Protein AF-A0AAW6DXK9-F1 (afdb_monomer)

Solvent-accessible surface area (backbone atoms only — not comparable to full-atom values): 14093 Å² total; per-residue (Å²): 134,87,79,82,77,82,61,77,60,63,60,39,53,50,32,26,60,53,39,72,76,53,81,60,62,65,60,53,49,49,35,43,41,37,53,51,43,58,60,55,45,78,71,38,90,38,50,67,52,38,51,52,49,63,55,44,41,58,52,50,37,29,52,52,43,51,50,49,40,53,50,39,44,76,65,79,35,94,36,77,82,47,65,86,28,25,90,44,47,40,60,27,44,36,54,51,26,57,57,33,65,46,78,56,64,60,20,54,50,23,43,50,33,45,53,48,36,62,61,67,32,48,57,52,47,36,75,71,61,49,50,68,54,49,39,55,49,52,34,70,29,45,45,53,64,25,78,79,50,93,58,89,38,86,49,38,39,38,59,31,47,30,76,53,29,36,86,83,44,48,75,47,52,48,76,56,95,46,38,34,42,34,33,39,37,33,43,48,90,94,42,43,39,37,42,31,32,38,36,32,39,73,58,44,48,83,76,44,36,29,80,71,47,42,27,50,73,88,40,74,50,54,73,69,60,37,52,49,53,53,40,55,45,64,63,56,76,85,70,85,74,79,81,75,85,76,85,78,82,79,82,84,79,133

Mean predicted aligned error: 10.88 Å

Secondary structure (DSSP, 8-state):
-------THHHHHHHHHHHHTS--HHHHHHHHHHHHHHHHHTT--SHHHHHHHHHHHHHHHHHHHHHHHHHHHHTT---GGGGGGTTSHHHHHHHHHHHTT--THHHHHHHHHHHHHHHHSHHHHHHT--HHHHHHHHHHSBGGG-TT--S----BHHHHHHHHH-TTPEEEEEEETTEEEEEEEEEETTEEEEEEEEEEE-SSSEEEEEEEEEEETTEE--HHHHHHHHHHHHT-------------------

Nearest PDB structures (foldseek):
  9bk6-assembly1_A  TM=6.349E-01  e=3.688E-01  synthetic construct
  4r80-assembly2_B  TM=5.365E-01  e=2.293E-01  synthetic construct
  1y8c-assembly1_A  TM=4.211E-01  e=7.329E-01  Clostridium acetobutylicum ATCC 824
  3en8-assembly1_A-2  TM=5.193E-01  e=4.189E+00  Paraburkholderia xenovorans LB400

Foldseek 3Di:
DDDPPPDCVVQLVVLLVLCVPDDCVLLVVLLCLLVVLVVCLVVQLAPVSNVVSVVVSLVSSLVSLVVVLVVCVVSVQPSPVLNVCSSVNLVSLQVVCVSNVHDSVSSVSSVVSVVCSVCPAQLNVLVVDDFVNVLVCQQQDAPVQAPPDDDDFRDGLVVLCCVAFNPPWDWGWDDDQQWIWIWTWGDGPPKIKIWIWIWGHNSGDTDHTHGDWIAINNRTDDDPRVVVVCCNSGPDDPPPPPDPDDPDDDDDDD

pLDDT: mean 84.48, std 16.91, range [32.31, 97.56]

Organism: NCBI:txid1160721

Structure (mmCIF, N/CA/C/O backbone):
data_AF-A0AAW6DXK9-F1
#
_entry.id   AF-A0AAW6DXK9-F1
#
loop_
_atom_site.group_PDB
_atom_site.id
_atom_site.type_symbol
_atom_site.label_atom_id
_atom_site.label_alt_id
_atom_site.label_comp_id
_atom_site.label_asym_id
_atom_site.label_entity_id
_atom_site.label_seq_id
_atom_site.pdbx_PDB_ins_code
_atom_site.Cartn_x
_atom_site.Cartn_y
_atom_site.Cartn_z
_atom_site.occupancy
_atom_site.B_iso_or_equiv
_atom_site.auth_seq_id
_atom_site.auth_comp_id
_atom_site.auth_asym_id
_atom_site.auth_atom_id
_atom_site.pdbx_PDB_model_num
ATOM 1 N N . MET A 1 1 ? 53.203 1.721 -40.809 1.00 38.75 1 MET A N 1
ATOM 2 C CA . MET A 1 1 ? 51.880 1.071 -40.887 1.00 38.75 1 MET A CA 1
ATOM 3 C C . MET A 1 1 ? 51.073 1.685 -39.760 1.00 38.75 1 MET A C 1
ATOM 5 O O . MET A 1 1 ? 51.209 1.253 -38.625 1.00 38.75 1 MET A O 1
ATOM 9 N N . ASP A 1 2 ? 50.393 2.796 -40.046 1.00 35.75 2 ASP A N 1
ATOM 10 C CA . ASP A 1 2 ? 49.619 3.526 -39.041 1.00 35.75 2 ASP A CA 1
ATOM 11 C C . ASP A 1 2 ? 48.341 2.753 -38.739 1.00 35.75 2 ASP A C 1
ATOM 13 O O . ASP A 1 2 ? 47.490 2.559 -39.606 1.00 35.75 2 ASP A O 1
ATOM 17 N N . ILE A 1 3 ? 48.236 2.268 -37.505 1.00 44.56 3 ILE A N 1
ATOM 18 C CA . ILE A 1 3 ? 47.016 1.663 -36.987 1.00 44.56 3 ILE A CA 1
ATOM 19 C C . ILE A 1 3 ? 46.147 2.821 -36.503 1.00 44.56 3 ILE A C 1
ATOM 21 O O . ILE A 1 3 ? 46.295 3.306 -35.382 1.00 44.56 3 ILE A O 1
ATOM 25 N N . THR A 1 4 ? 45.245 3.291 -37.360 1.00 44.56 4 THR A N 1
ATOM 26 C CA . THR A 1 4 ? 44.161 4.187 -36.957 1.00 44.56 4 THR A CA 1
ATOM 27 C C . THR A 1 4 ? 43.209 3.412 -36.050 1.00 44.56 4 THR A C 1
ATOM 29 O O . THR A 1 4 ? 42.357 2.648 -36.502 1.00 44.56 4 THR A O 1
ATOM 32 N N . ILE A 1 5 ? 43.361 3.593 -34.739 1.00 49.03 5 ILE A N 1
ATOM 33 C CA . ILE A 1 5 ? 42.374 3.152 -33.755 1.00 49.03 5 ILE A CA 1
ATOM 34 C C . ILE A 1 5 ? 41.162 4.076 -33.908 1.00 49.03 5 ILE A C 1
ATOM 36 O O . ILE A 1 5 ? 41.149 5.190 -33.386 1.00 49.03 5 ILE A O 1
ATOM 40 N N . ASN A 1 6 ? 40.145 3.632 -34.650 1.00 48.97 6 ASN A N 1
ATOM 41 C CA . ASN A 1 6 ? 38.847 4.302 -34.675 1.00 48.97 6 ASN A CA 1
ATOM 42 C C . ASN A 1 6 ? 38.235 4.186 -33.271 1.00 48.97 6 ASN A C 1
ATOM 44 O O . ASN A 1 6 ? 37.726 3.138 -32.875 1.00 48.97 6 ASN A O 1
ATOM 48 N N . MET A 1 7 ? 38.354 5.250 -32.479 1.00 44.62 7 MET A N 1
ATOM 49 C CA . MET A 1 7 ? 37.737 5.336 -31.159 1.00 44.62 7 MET A CA 1
ATOM 50 C C . MET A 1 7 ? 36.201 5.247 -31.272 1.00 44.62 7 MET A C 1
ATOM 52 O O . MET A 1 7 ? 35.628 5.824 -32.195 1.00 44.62 7 MET A O 1
ATOM 56 N N . PRO A 1 8 ? 35.502 4.661 -30.280 1.00 55.09 8 PRO A N 1
ATOM 57 C CA . PRO A 1 8 ? 34.031 4.564 -30.218 1.00 55.09 8 PRO A CA 1
ATOM 58 C C . PRO A 1 8 ? 33.293 5.920 -30.119 1.00 55.09 8 PRO A C 1
ATOM 60 O O . PRO A 1 8 ? 32.078 5.974 -29.934 1.00 55.09 8 PRO A O 1
ATOM 63 N N . GLN A 1 9 ? 34.013 7.038 -30.219 1.00 53.31 9 GLN A N 1
ATOM 64 C CA . GLN A 1 9 ? 33.470 8.391 -30.138 1.00 53.31 9 GLN A CA 1
ATOM 65 C C . GLN A 1 9 ? 32.606 8.741 -31.359 1.00 53.31 9 GLN A C 1
ATOM 67 O O . GLN A 1 9 ? 31.579 9.393 -31.207 1.00 53.31 9 GLN A O 1
ATOM 72 N N . THR A 1 10 ? 32.954 8.271 -32.559 1.00 57.56 10 THR A N 1
ATOM 73 C CA . THR A 1 10 ? 32.232 8.599 -33.803 1.00 57.56 10 THR A CA 1
ATOM 74 C C . THR A 1 10 ? 30.823 8.001 -33.851 1.00 57.56 10 THR A C 1
ATOM 76 O O . THR A 1 10 ? 29.881 8.692 -34.241 1.00 57.56 10 THR A O 1
ATOM 79 N N . GLU A 1 11 ? 30.641 6.757 -33.395 1.00 58.75 11 GLU A N 1
ATOM 80 C CA . GLU A 1 11 ? 29.314 6.124 -33.311 1.00 58.75 11 GLU A CA 1
ATOM 81 C C . GLU A 1 11 ? 28.440 6.748 -32.219 1.00 58.75 11 GLU A C 1
ATOM 83 O O . GLU A 1 11 ? 27.261 7.011 -32.454 1.00 58.75 11 GLU A O 1
ATOM 88 N N . ASN A 1 12 ? 29.008 7.055 -31.048 1.00 59.38 12 ASN A N 1
ATOM 89 C CA . ASN A 1 12 ? 28.267 7.730 -29.979 1.00 59.38 12 ASN A CA 1
ATOM 90 C C . ASN A 1 12 ? 27.838 9.147 -30.383 1.00 59.38 12 ASN A C 1
ATOM 92 O O . ASN A 1 12 ? 26.714 9.551 -30.089 1.00 59.38 12 ASN A O 1
ATOM 96 N N . ASN A 1 13 ? 28.685 9.877 -31.112 1.00 62.34 13 ASN A N 1
ATOM 97 C CA . ASN A 1 13 ? 28.348 11.203 -31.629 1.00 62.34 13 ASN A CA 1
ATOM 98 C C . ASN A 1 13 ? 27.227 11.130 -32.683 1.00 62.34 13 ASN A C 1
ATOM 100 O O . ASN A 1 13 ? 26.324 11.967 -32.681 1.00 62.34 13 ASN A O 1
ATOM 104 N N . SER A 1 14 ? 27.222 10.093 -33.530 1.00 73.69 14 SER A N 1
ATOM 105 C CA . SER A 1 14 ? 26.143 9.845 -34.498 1.00 73.69 14 SER A CA 1
ATOM 106 C C . SER A 1 14 ? 24.824 9.460 -33.818 1.00 73.69 14 SER A C 1
ATOM 108 O O . SER A 1 14 ? 23.772 10.020 -34.134 1.00 73.69 14 SER A O 1
ATOM 110 N N . ASN A 1 15 ? 24.868 8.552 -32.839 1.00 79.69 15 ASN A N 1
ATOM 111 C CA . ASN A 1 15 ? 23.687 8.131 -32.086 1.00 79.69 15 ASN A CA 1
ATOM 112 C C . ASN A 1 15 ? 23.107 9.269 -31.243 1.00 79.69 15 ASN A C 1
ATOM 114 O O . ASN A 1 15 ? 21.889 9.383 -31.158 1.00 79.69 15 ASN A O 1
ATOM 118 N N . SER A 1 16 ? 23.950 10.130 -30.668 1.00 76.06 16 SER A N 1
ATOM 119 C CA . SER A 1 16 ? 23.516 11.321 -29.928 1.00 76.06 16 SER A CA 1
ATOM 120 C C . SER A 1 16 ? 22.769 12.312 -30.830 1.00 76.06 16 SER A C 1
ATOM 122 O O . SER A 1 16 ? 21.665 12.749 -30.498 1.00 76.06 16 SER A O 1
ATOM 124 N N . ALA A 1 17 ? 23.293 12.576 -32.033 1.00 76.25 17 ALA A N 1
ATOM 125 C CA . ALA A 1 17 ? 22.630 13.429 -33.019 1.00 76.25 17 ALA A CA 1
ATOM 126 C C . ALA A 1 17 ? 21.276 12.856 -33.476 1.00 76.25 17 ALA A C 1
ATOM 128 O O . ALA A 1 17 ? 20.274 13.573 -33.495 1.00 76.25 17 ALA A O 1
ATOM 129 N N . LYS A 1 18 ? 21.209 11.550 -33.773 1.00 80.50 18 LYS A N 1
ATOM 130 C CA . LYS A 1 18 ? 19.942 10.868 -34.100 1.00 80.50 18 LYS A CA 1
ATOM 131 C C . LYS A 1 18 ? 18.968 10.907 -32.924 1.00 80.50 18 LYS A C 1
ATOM 133 O O . LYS A 1 18 ? 17.783 11.194 -33.105 1.00 80.50 18 LYS A O 1
ATOM 138 N N . ALA A 1 19 ? 19.470 10.676 -31.711 1.00 77.06 19 ALA A N 1
ATOM 139 C CA . ALA A 1 19 ? 18.679 10.678 -30.493 1.00 77.06 19 ALA A CA 1
ATOM 140 C C . ALA A 1 19 ? 18.079 12.051 -30.197 1.00 77.06 19 ALA A C 1
ATOM 142 O O . ALA A 1 19 ? 16.983 12.102 -29.659 1.00 77.06 19 ALA A O 1
ATOM 143 N N . LEU A 1 20 ? 18.714 13.165 -30.561 1.00 75.12 20 LEU A N 1
ATOM 144 C CA . LEU A 1 20 ? 18.147 14.502 -30.340 1.00 75.12 20 LEU A CA 1
ATOM 145 C C . LEU A 1 20 ? 16.762 14.682 -30.992 1.00 75.12 20 LEU A C 1
ATOM 147 O O . LEU A 1 20 ? 15.918 15.386 -30.446 1.00 75.12 20 LEU A O 1
ATOM 151 N N . SER A 1 21 ? 16.505 13.985 -32.105 1.00 74.06 21 SER A N 1
ATOM 152 C CA . SER A 1 21 ? 15.208 13.988 -32.799 1.00 74.06 21 SER A CA 1
ATOM 153 C C . SER A 1 21 ? 14.146 13.066 -32.172 1.00 74.06 21 SER A C 1
ATOM 155 O O . SER A 1 21 ? 12.963 13.175 -32.492 1.00 74.06 21 SER A O 1
ATOM 157 N N . LEU A 1 22 ? 14.540 12.164 -31.264 1.00 80.94 22 LEU A N 1
ATOM 158 C CA . LEU A 1 22 ? 13.642 11.209 -30.611 1.00 80.94 22 LEU A CA 1
ATOM 159 C C . LEU A 1 22 ? 12.948 11.826 -29.393 1.00 80.94 22 LEU A C 1
ATOM 161 O O . LEU A 1 22 ? 13.597 12.196 -28.405 1.00 80.94 22 LEU A O 1
ATOM 165 N N . ASN A 1 23 ? 11.611 11.827 -29.431 1.00 78.75 23 ASN A N 1
ATOM 166 C CA . ASN A 1 23 ? 10.762 12.183 -28.297 1.00 78.75 23 ASN A CA 1
ATOM 167 C C . ASN A 1 23 ? 11.065 11.270 -27.096 1.00 78.75 23 ASN A C 1
ATOM 169 O O . ASN A 1 23 ? 10.935 10.052 -27.182 1.00 78.75 23 ASN A O 1
ATOM 173 N N . ASN A 1 24 ? 11.455 11.867 -25.965 1.00 84.81 24 ASN A N 1
ATOM 174 C CA . ASN A 1 24 ? 11.806 11.130 -24.750 1.00 84.81 24 ASN A CA 1
ATOM 175 C C . ASN A 1 24 ? 10.632 10.942 -23.771 1.00 84.81 24 ASN A C 1
ATOM 177 O O . ASN A 1 24 ? 10.833 10.469 -22.653 1.00 84.81 24 ASN A O 1
ATOM 181 N N . GLY A 1 25 ? 9.414 11.313 -24.175 1.00 89.25 25 GLY A N 1
ATOM 182 C CA . GLY A 1 25 ? 8.208 11.209 -23.354 1.00 89.25 25 GLY A CA 1
ATOM 183 C C . GLY A 1 25 ? 7.903 9.779 -22.910 1.00 89.25 25 GLY A C 1
ATOM 184 O O . GLY A 1 25 ? 7.484 9.579 -21.776 1.00 89.25 25 GLY A O 1
ATOM 185 N N . LEU A 1 26 ? 8.192 8.776 -23.748 1.00 91.88 26 LEU A N 1
ATOM 186 C CA . LEU A 1 26 ? 7.976 7.370 -23.395 1.00 91.88 26 LEU A CA 1
ATOM 187 C C . LEU A 1 26 ? 8.895 6.906 -22.254 1.00 91.88 26 LEU A C 1
ATOM 189 O O . LEU A 1 26 ? 8.438 6.202 -21.361 1.00 91.88 26 LEU A O 1
ATOM 193 N N . ILE A 1 27 ? 10.160 7.343 -22.230 1.00 94.31 27 ILE A N 1
ATOM 194 C CA . ILE A 1 27 ? 11.082 7.036 -21.124 1.00 94.31 27 ILE A CA 1
ATOM 195 C C . ILE A 1 27 ? 10.612 7.694 -19.831 1.00 94.31 27 ILE A C 1
ATOM 197 O O . ILE A 1 27 ? 10.612 7.052 -18.785 1.00 94.31 27 ILE A O 1
ATOM 201 N N . TRP A 1 28 ? 10.169 8.950 -19.897 1.00 94.56 28 TRP A N 1
ATOM 202 C CA . TRP A 1 28 ? 9.587 9.612 -18.733 1.00 94.56 28 TRP A CA 1
ATOM 203 C C . TRP A 1 28 ? 8.352 8.880 -18.224 1.00 94.56 28 TRP A C 1
ATOM 205 O O . TRP A 1 28 ? 8.268 8.601 -17.031 1.00 94.56 28 TRP A O 1
ATOM 215 N N . PHE A 1 29 ? 7.442 8.502 -19.122 1.00 95.06 29 PHE A N 1
ATOM 216 C CA . PHE A 1 29 ? 6.272 7.712 -18.768 1.00 95.06 29 PHE A CA 1
ATOM 217 C C . PHE A 1 29 ? 6.674 6.418 -18.052 1.00 95.06 29 PHE A C 1
ATOM 219 O O . PHE A 1 29 ? 6.214 6.193 -16.938 1.00 95.06 29 PHE A O 1
ATOM 226 N N . ILE A 1 30 ? 7.605 5.637 -18.620 1.00 95.50 30 ILE A N 1
ATOM 227 C CA . ILE A 1 30 ? 8.148 4.417 -17.996 1.00 95.50 30 ILE A CA 1
ATOM 228 C C . ILE A 1 30 ? 8.638 4.689 -16.571 1.00 95.50 30 ILE A C 1
ATOM 230 O O . ILE A 1 30 ? 8.309 3.927 -15.665 1.00 95.50 30 ILE A O 1
ATOM 234 N N . CYS A 1 31 ? 9.400 5.766 -16.357 1.00 96.12 31 CYS A N 1
ATOM 235 C CA . CYS A 1 31 ? 9.895 6.113 -15.027 1.00 96.12 31 CYS A CA 1
ATOM 236 C C . CYS A 1 31 ? 8.754 6.356 -14.033 1.00 96.12 31 CYS A C 1
ATOM 238 O O . CYS A 1 31 ? 8.873 5.929 -12.892 1.00 96.12 31 CYS A O 1
ATOM 240 N N . PHE A 1 32 ? 7.665 7.009 -14.448 1.00 96.62 32 PHE A N 1
ATOM 241 C CA . PHE A 1 32 ? 6.546 7.376 -13.573 1.00 96.62 32 PHE A CA 1
ATOM 242 C C . PHE A 1 32 ? 5.501 6.269 -13.365 1.00 96.62 32 PHE A C 1
ATOM 244 O O . PHE A 1 32 ? 4.716 6.374 -12.425 1.00 96.62 32 PHE A O 1
ATOM 251 N N . VAL A 1 33 ? 5.496 5.197 -14.166 1.00 97.38 33 VAL A N 1
ATOM 252 C CA . VAL A 1 33 ? 4.546 4.073 -14.021 1.00 97.38 33 VAL A CA 1
ATOM 253 C C . VAL A 1 33 ? 4.451 3.515 -12.583 1.00 97.38 33 VAL A C 1
ATOM 255 O O . VAL A 1 33 ? 3.327 3.325 -12.126 1.00 97.38 33 VAL A O 1
ATOM 258 N N . PRO A 1 34 ? 5.544 3.313 -11.815 1.00 97.50 34 PRO A N 1
ATOM 259 C CA . PRO A 1 34 ? 5.455 2.889 -10.413 1.00 97.50 34 PRO A CA 1
ATOM 260 C C . PRO A 1 34 ? 4.688 3.870 -9.514 1.00 97.50 34 PRO A C 1
ATOM 262 O O . PRO A 1 34 ? 3.906 3.445 -8.668 1.00 97.50 34 PRO A O 1
ATOM 265 N N . LEU A 1 35 ? 4.873 5.181 -9.714 1.00 96.81 35 LEU A N 1
ATOM 266 C CA . LEU A 1 35 ? 4.156 6.212 -8.956 1.00 96.81 35 LEU A CA 1
ATOM 267 C C . LEU A 1 35 ? 2.684 6.296 -9.366 1.00 96.81 35 LEU A C 1
ATOM 269 O O . LEU A 1 35 ? 1.821 6.494 -8.518 1.00 96.81 35 LEU A O 1
ATOM 273 N N . ILE A 1 36 ? 2.391 6.103 -10.655 1.00 96.69 36 ILE A N 1
ATOM 274 C CA . ILE A 1 36 ? 1.015 5.964 -11.145 1.00 96.69 36 ILE A CA 1
ATOM 275 C C . ILE A 1 36 ? 0.362 4.730 -10.506 1.00 96.69 36 ILE A C 1
ATOM 277 O O . ILE A 1 36 ? -0.789 4.807 -10.096 1.00 96.69 36 ILE A O 1
ATOM 281 N N . GLY A 1 37 ? 1.103 3.627 -10.361 1.00 96.56 37 GLY A N 1
ATOM 282 C CA . GLY A 1 37 ? 0.674 2.440 -9.620 1.00 96.56 37 GLY A CA 1
ATOM 283 C C . GLY A 1 37 ? 0.278 2.770 -8.182 1.00 96.56 37 GLY A C 1
ATOM 284 O O . GLY A 1 37 ? -0.859 2.514 -7.807 1.00 96.56 37 GLY A O 1
ATOM 285 N N . LEU A 1 38 ? 1.161 3.428 -7.420 1.00 95.12 38 LEU A N 1
ATOM 286 C CA . LEU A 1 38 ? 0.856 3.890 -6.055 1.00 95.12 38 LEU A CA 1
ATOM 287 C C . LEU A 1 38 ? -0.383 4.796 -6.004 1.00 95.12 38 LEU A C 1
ATOM 289 O O . LEU A 1 38 ? -1.207 4.685 -5.104 1.00 95.12 38 LEU A O 1
ATOM 293 N N . PHE A 1 39 ? -0.536 5.702 -6.970 1.00 94.75 39 PHE A N 1
ATOM 294 C CA . PHE A 1 39 ? -1.700 6.581 -7.020 1.00 94.75 39 PHE A CA 1
ATOM 295 C C . PHE A 1 39 ? -2.999 5.805 -7.284 1.00 94.75 39 PHE A C 1
ATOM 297 O O . PHE A 1 39 ? -3.993 6.021 -6.590 1.00 94.75 39 PHE A O 1
ATOM 304 N N . LEU A 1 40 ? -2.991 4.899 -8.266 1.00 95.12 40 LEU A N 1
ATOM 305 C CA . LEU A 1 40 ? -4.149 4.081 -8.633 1.00 95.12 40 LEU A CA 1
ATOM 306 C C . LEU A 1 40 ? -4.522 3.070 -7.544 1.00 95.12 40 LEU A C 1
ATOM 308 O O . LEU A 1 40 ? -5.688 2.697 -7.432 1.00 95.12 40 LEU A O 1
ATOM 312 N N . GLU A 1 41 ? -3.556 2.660 -6.725 1.00 92.31 41 GLU A N 1
ATOM 313 C CA . GLU A 1 41 ? -3.761 1.756 -5.598 1.00 92.31 41 GLU A CA 1
ATOM 314 C C . GLU A 1 41 ? -4.785 2.298 -4.593 1.00 92.31 41 GLU A C 1
ATOM 316 O O . GLU A 1 41 ? -5.568 1.524 -4.052 1.00 92.31 41 GLU A O 1
ATOM 321 N N . ASN A 1 42 ? -4.877 3.624 -4.431 1.00 88.69 42 ASN A N 1
ATOM 322 C CA . ASN A 1 42 ? -5.869 4.263 -3.554 1.00 88.69 42 ASN A CA 1
ATOM 323 C C . ASN A 1 42 ? -7.324 3.962 -3.951 1.00 88.69 42 ASN A C 1
ATOM 325 O O . ASN A 1 42 ? -8.236 4.140 -3.148 1.00 88.69 42 ASN A O 1
ATOM 329 N N . TYR A 1 43 ? -7.553 3.515 -5.188 1.00 89.44 43 TYR A N 1
ATOM 330 C CA . TYR A 1 43 ? -8.872 3.147 -5.699 1.00 89.44 43 TYR A CA 1
ATOM 331 C C . TYR A 1 43 ? -9.104 1.628 -5.700 1.00 89.44 43 TYR A C 1
ATOM 333 O O . TYR A 1 43 ? -10.191 1.167 -6.058 1.00 89.44 43 TYR A O 1
ATOM 341 N N . ALA A 1 44 ? -8.107 0.829 -5.309 1.00 89.69 44 ALA A N 1
ATOM 342 C CA . ALA A 1 44 ? -8.252 -0.611 -5.184 1.00 89.69 44 ALA A CA 1
ATOM 343 C C . ALA A 1 44 ? -9.037 -0.941 -3.908 1.00 89.69 44 ALA A C 1
ATOM 345 O O . ALA A 1 44 ? -8.553 -0.821 -2.787 1.00 89.69 44 ALA A O 1
ATOM 346 N N . ASN A 1 45 ? -10.274 -1.397 -4.082 1.00 85.88 45 ASN A N 1
ATOM 347 C CA . ASN A 1 45 ? -11.163 -1.702 -2.963 1.00 85.88 45 ASN A CA 1
ATOM 348 C C . ASN A 1 45 ? -10.921 -3.083 -2.332 1.00 85.88 45 ASN A C 1
ATOM 350 O O . ASN A 1 45 ? -11.623 -3.442 -1.394 1.00 85.88 45 ASN A O 1
ATOM 354 N N . SER A 1 46 ? -9.999 -3.891 -2.852 1.00 87.81 46 SER A N 1
ATOM 355 C CA . SER A 1 46 ? -9.737 -5.252 -2.372 1.00 87.81 46 SER A CA 1
ATOM 356 C C . SER A 1 46 ? -8.307 -5.679 -2.666 1.00 87.81 46 SER A C 1
ATOM 358 O O . SER A 1 46 ? -7.71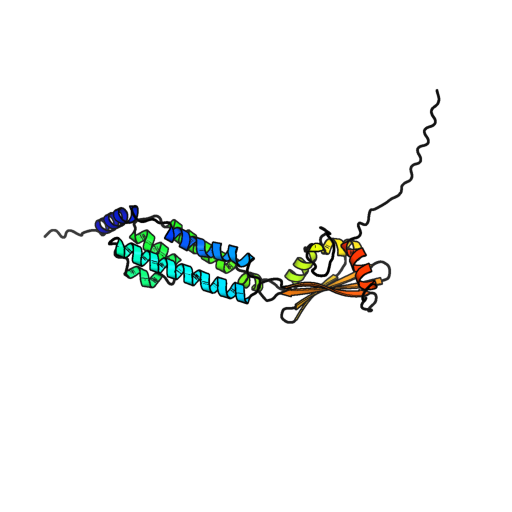5 -5.228 -3.652 1.00 87.81 46 SER A O 1
ATOM 360 N N . ALA A 1 47 ? -7.801 -6.637 -1.887 1.00 89.38 47 ALA A N 1
ATOM 361 C CA . ALA A 1 47 ? -6.520 -7.286 -2.154 1.00 89.38 47 ALA A CA 1
ATOM 362 C C . ALA A 1 47 ? -6.417 -7.842 -3.589 1.00 89.38 47 ALA A C 1
ATOM 364 O O . ALA A 1 47 ? -5.372 -7.750 -4.225 1.00 89.38 47 ALA A O 1
ATOM 365 N N . THR A 1 48 ? -7.504 -8.369 -4.166 1.00 91.81 48 THR A N 1
ATOM 366 C CA . THR A 1 48 ? -7.470 -8.881 -5.550 1.00 91.81 48 THR A CA 1
ATOM 367 C C . THR A 1 48 ? -7.247 -7.760 -6.568 1.00 91.81 48 THR A C 1
ATOM 369 O O . THR A 1 48 ? -6.408 -7.899 -7.458 1.00 91.81 48 THR A O 1
ATOM 372 N N . ALA A 1 49 ? -7.954 -6.633 -6.430 1.00 92.56 49 ALA A N 1
ATOM 373 C CA . ALA A 1 49 ? -7.771 -5.479 -7.310 1.00 92.56 49 ALA A CA 1
ATOM 374 C C . ALA A 1 49 ? -6.353 -4.895 -7.189 1.00 92.56 49 ALA A C 1
ATOM 376 O O . ALA A 1 49 ? -5.717 -4.613 -8.207 1.00 92.56 49 ALA A O 1
ATOM 377 N N . GLY A 1 50 ? -5.835 -4.792 -5.959 1.00 93.44 50 GLY A N 1
ATOM 378 C CA . GLY A 1 50 ? -4.459 -4.371 -5.696 1.00 93.44 50 GLY A CA 1
ATOM 379 C C . GLY A 1 50 ? -3.431 -5.296 -6.351 1.00 93.44 50 GLY A C 1
ATOM 380 O O . GLY A 1 50 ? -2.507 -4.830 -7.016 1.00 93.44 50 GLY A O 1
ATOM 381 N N . ALA A 1 51 ? -3.614 -6.615 -6.245 1.00 94.44 51 ALA A N 1
ATOM 382 C CA . ALA A 1 51 ? -2.707 -7.592 -6.846 1.00 94.44 51 ALA A CA 1
ATOM 383 C C . ALA A 1 51 ? -2.683 -7.485 -8.377 1.00 94.44 51 ALA A C 1
ATOM 385 O O . ALA A 1 51 ? -1.611 -7.471 -8.983 1.00 94.44 51 ALA A O 1
ATOM 386 N N . VAL A 1 52 ? -3.854 -7.354 -9.011 1.00 95.81 52 VAL A N 1
ATOM 387 C CA . VAL A 1 52 ? -3.954 -7.159 -10.466 1.00 95.81 52 VAL A CA 1
ATOM 388 C C . VAL A 1 52 ? -3.226 -5.885 -10.895 1.00 95.81 52 VAL A C 1
ATOM 390 O O . VAL A 1 52 ? -2.444 -5.926 -11.846 1.00 95.81 52 VAL A O 1
ATOM 393 N N . LEU A 1 53 ? -3.425 -4.773 -10.181 1.00 96.12 53 LEU A N 1
ATOM 394 C CA . LEU A 1 53 ? -2.729 -3.515 -10.455 1.00 96.12 53 LEU A CA 1
ATOM 395 C C . LEU A 1 53 ? -1.205 -3.694 -10.405 1.00 96.12 53 LEU A C 1
ATOM 397 O O . LEU A 1 53 ? -0.512 -3.332 -11.357 1.00 96.12 53 LEU A O 1
ATOM 401 N N . TRP A 1 54 ? -0.682 -4.302 -9.340 1.00 95.69 54 TRP A N 1
ATOM 402 C CA . TRP A 1 54 ? 0.762 -4.480 -9.162 1.00 95.69 54 TRP A CA 1
ATOM 403 C C . TRP A 1 54 ? 1.394 -5.519 -10.087 1.00 95.69 54 TRP A C 1
ATOM 405 O O . TRP A 1 54 ? 2.599 -5.459 -10.315 1.00 95.69 54 TRP A O 1
ATOM 415 N N . ILE A 1 55 ? 0.606 -6.415 -10.686 1.00 95.88 55 ILE A N 1
ATOM 416 C CA . ILE A 1 55 ? 1.042 -7.251 -11.815 1.00 95.88 55 ILE A CA 1
ATOM 417 C C . ILE A 1 55 ? 1.092 -6.426 -13.108 1.00 95.88 55 ILE A C 1
ATOM 419 O O . ILE A 1 55 ? 2.021 -6.568 -13.905 1.00 95.88 55 ILE A O 1
ATOM 423 N N . LEU A 1 56 ? 0.116 -5.543 -13.331 1.00 96.50 56 LEU A N 1
ATOM 424 C CA . LEU A 1 56 ? 0.052 -4.718 -14.537 1.00 96.50 56 LEU A CA 1
ATOM 425 C C . 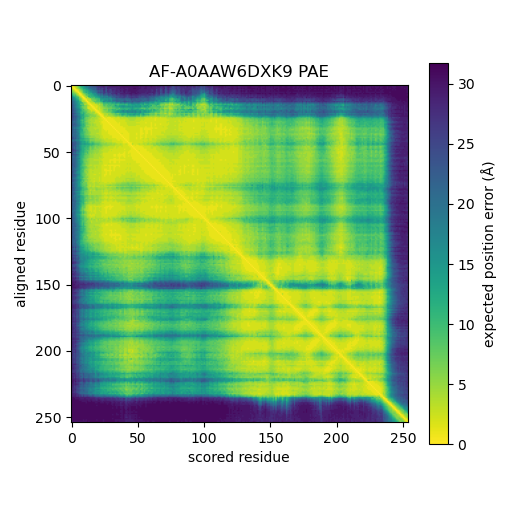LEU A 1 56 ? 1.170 -3.673 -14.596 1.00 96.50 56 LEU A C 1
ATOM 427 O O . LEU A 1 56 ? 1.734 -3.472 -15.668 1.00 96.50 56 LEU A O 1
ATOM 431 N N . VAL A 1 57 ? 1.535 -3.044 -13.476 1.00 97.06 57 VAL A N 1
ATOM 432 C CA . VAL A 1 57 ? 2.620 -2.043 -13.395 1.00 97.06 57 VAL A CA 1
ATOM 433 C C . VAL A 1 57 ? 3.920 -2.515 -14.084 1.00 97.06 57 VAL A C 1
ATOM 435 O O . VAL A 1 57 ? 4.341 -1.869 -15.049 1.00 97.06 57 VAL A O 1
ATOM 438 N N . PRO A 1 58 ? 4.556 -3.641 -13.696 1.00 95.94 58 PRO A N 1
ATOM 439 C CA . PRO A 1 58 ? 5.772 -4.118 -14.351 1.00 95.94 58 PRO A CA 1
ATOM 440 C C . PRO A 1 58 ? 5.526 -4.564 -15.798 1.00 95.94 58 PRO A C 1
ATOM 442 O O . PRO A 1 58 ? 6.384 -4.335 -16.651 1.00 95.94 58 PRO A O 1
ATOM 445 N N . LEU A 1 59 ? 4.359 -5.136 -16.121 1.00 96.44 59 LEU A N 1
ATOM 446 C CA . LEU A 1 59 ? 4.018 -5.498 -17.502 1.00 96.44 59 LEU A CA 1
ATOM 447 C C . LEU A 1 59 ? 3.950 -4.269 -18.418 1.00 96.44 59 LEU A C 1
ATOM 449 O O . LEU A 1 59 ? 4.478 -4.307 -19.531 1.00 96.44 59 LEU A O 1
ATOM 453 N N . PHE A 1 60 ? 3.370 -3.163 -17.945 1.00 96.12 60 PHE A N 1
ATOM 454 C CA . PHE A 1 60 ? 3.356 -1.887 -18.659 1.00 96.12 60 PHE A CA 1
ATOM 455 C C . PHE A 1 60 ? 4.769 -1.340 -18.849 1.00 96.12 60 PHE A C 1
ATOM 457 O O . PHE A 1 60 ? 5.127 -0.955 -19.962 1.00 96.12 60 PHE A O 1
ATOM 464 N N . MET A 1 61 ? 5.604 -1.363 -17.806 1.00 97.12 61 MET A N 1
ATOM 465 C CA . MET A 1 61 ? 7.000 -0.923 -17.910 1.00 97.12 61 MET A CA 1
ATOM 466 C C . MET A 1 61 ? 7.781 -1.738 -18.947 1.00 97.12 61 MET A C 1
ATOM 468 O O . MET A 1 61 ? 8.479 -1.163 -19.789 1.00 97.12 61 MET A O 1
ATOM 472 N N . ILE A 1 62 ? 7.626 -3.064 -18.944 1.00 96.44 62 ILE A N 1
ATOM 473 C CA . ILE A 1 62 ? 8.253 -3.961 -19.924 1.00 96.44 62 ILE A CA 1
ATOM 474 C C . ILE A 1 62 ? 7.729 -3.658 -21.333 1.00 96.44 62 ILE A C 1
ATOM 476 O O . ILE A 1 62 ? 8.524 -3.482 -22.258 1.00 96.44 62 ILE A O 1
ATOM 480 N N . GLY A 1 63 ? 6.410 -3.546 -21.502 1.00 96.31 63 GLY A N 1
ATOM 481 C CA . GLY A 1 63 ? 5.769 -3.263 -22.788 1.00 96.31 63 GLY A CA 1
ATOM 482 C C . GLY A 1 63 ? 6.220 -1.933 -23.396 1.00 96.31 63 GLY A C 1
ATOM 483 O O . GLY A 1 63 ? 6.603 -1.881 -24.567 1.00 96.31 63 GLY A O 1
ATOM 484 N N . CYS A 1 64 ? 6.269 -0.870 -22.593 1.00 96.25 64 CYS A N 1
ATOM 485 C CA . CYS A 1 64 ? 6.796 0.428 -23.007 1.00 96.25 64 CYS A CA 1
ATOM 486 C C . CYS A 1 64 ? 8.299 0.368 -23.329 1.00 96.25 64 CYS A C 1
ATOM 488 O O . CYS A 1 64 ? 8.732 0.977 -24.305 1.00 96.25 64 CYS A O 1
ATOM 490 N N . SER A 1 65 ? 9.091 -0.407 -22.581 1.00 96.25 65 SER A N 1
ATOM 491 C CA . SER A 1 65 ? 10.524 -0.603 -22.868 1.00 96.25 65 SER A CA 1
ATOM 492 C C . SER A 1 65 ? 10.755 -1.334 -24.198 1.00 96.25 65 SER A C 1
ATOM 494 O O . SER A 1 65 ? 11.659 -1.007 -24.968 1.00 96.25 65 SER A O 1
ATOM 496 N N . VAL A 1 66 ? 9.906 -2.314 -24.513 1.00 96.06 66 VAL A N 1
ATOM 497 C CA . VAL A 1 66 ? 9.898 -3.002 -25.812 1.00 96.06 66 VAL A CA 1
ATOM 498 C C . VAL A 1 66 ? 9.503 -2.037 -26.935 1.00 96.06 66 VAL A C 1
ATOM 500 O O . VAL A 1 66 ? 10.110 -2.067 -28.007 1.00 96.06 66 VAL A O 1
ATOM 503 N N . ALA A 1 67 ? 8.514 -1.170 -26.705 1.00 95.06 67 ALA A N 1
ATOM 504 C CA . ALA A 1 67 ? 8.093 -0.163 -27.675 1.00 95.06 67 ALA A CA 1
ATOM 505 C C . ALA A 1 67 ? 9.195 0.877 -27.958 1.00 95.06 67 ALA A C 1
ATOM 507 O O . ALA A 1 67 ? 9.463 1.149 -29.130 1.00 95.06 67 ALA A O 1
ATOM 508 N N . ASP A 1 68 ? 9.890 1.385 -26.931 1.00 95.12 68 ASP A N 1
ATOM 509 C CA . ASP A 1 68 ? 11.037 2.298 -27.106 1.00 95.12 68 ASP A CA 1
ATOM 510 C C . ASP A 1 68 ? 12.179 1.604 -27.869 1.00 95.12 68 ASP A C 1
ATOM 512 O O . ASP A 1 68 ? 12.689 2.173 -28.831 1.00 95.12 68 ASP A O 1
ATOM 516 N N . CYS A 1 69 ? 12.506 0.333 -27.576 1.00 94.19 69 CYS A N 1
ATOM 517 C CA . CYS A 1 69 ? 13.477 -0.433 -28.381 1.00 94.19 69 CYS A CA 1
ATOM 518 C C . CYS A 1 69 ? 13.121 -0.460 -29.873 1.00 94.19 69 CYS A C 1
ATOM 520 O O . CYS A 1 69 ? 13.981 -0.218 -30.722 1.00 94.19 69 CYS A O 1
ATOM 522 N N . LYS A 1 70 ? 11.858 -0.758 -30.205 1.00 93.50 70 LYS A N 1
ATOM 523 C CA . LYS A 1 70 ? 11.384 -0.764 -31.598 1.00 93.50 70 LYS A CA 1
ATOM 524 C C . LYS A 1 70 ? 11.503 0.620 -32.230 1.00 93.50 70 LYS A C 1
ATOM 526 O O . LYS A 1 70 ? 11.885 0.721 -33.394 1.00 93.50 70 LYS A O 1
ATOM 531 N N . GLN A 1 71 ? 11.206 1.672 -31.471 1.00 92.38 71 GLN A N 1
ATOM 532 C CA . GLN A 1 71 ? 11.333 3.047 -31.934 1.00 92.38 71 GLN A CA 1
ATOM 533 C C . GLN A 1 71 ? 12.796 3.406 -32.226 1.00 92.38 71 GLN A C 1
ATOM 535 O O . GLN A 1 71 ? 13.082 3.913 -33.304 1.00 92.38 71 GLN A O 1
ATOM 540 N N . LEU A 1 72 ? 13.734 3.073 -31.337 1.00 92.00 72 LEU A N 1
ATOM 541 C CA . LEU A 1 72 ? 15.167 3.304 -31.555 1.00 92.00 72 LEU A CA 1
ATOM 542 C C . LEU A 1 72 ? 15.673 2.615 -32.830 1.00 92.00 72 LEU A C 1
ATOM 544 O O . LEU A 1 72 ? 16.347 3.247 -33.640 1.00 92.00 72 LEU A O 1
ATOM 548 N N . ILE A 1 73 ? 15.295 1.351 -33.044 1.00 92.31 73 ILE A N 1
ATOM 549 C CA . ILE A 1 73 ? 15.674 0.593 -34.248 1.00 92.31 73 ILE A CA 1
ATOM 550 C C . ILE A 1 73 ? 15.106 1.251 -35.511 1.00 92.31 73 ILE A C 1
ATOM 552 O O . ILE A 1 73 ? 15.808 1.360 -36.510 1.00 92.31 73 ILE A O 1
ATOM 556 N N . LYS A 1 74 ? 13.860 1.742 -35.462 1.00 91.12 74 LYS A N 1
ATOM 557 C CA . LYS A 1 74 ? 13.224 2.456 -36.583 1.00 91.12 74 LYS A CA 1
ATOM 558 C C . LYS A 1 74 ? 13.951 3.757 -36.958 1.00 91.12 74 LYS A C 1
ATOM 560 O O . LYS A 1 74 ? 13.833 4.204 -38.092 1.00 91.12 74 LYS A O 1
ATOM 565 N N . HIS A 1 75 ? 14.685 4.355 -36.023 1.00 88.31 75 HIS A N 1
ATOM 566 C CA . HIS A 1 75 ? 15.498 5.556 -36.233 1.00 88.31 75 HIS A CA 1
ATOM 567 C C . HIS A 1 75 ? 16.990 5.234 -36.473 1.00 88.31 75 HIS A C 1
ATOM 569 O O . HIS A 1 75 ? 17.854 6.077 -3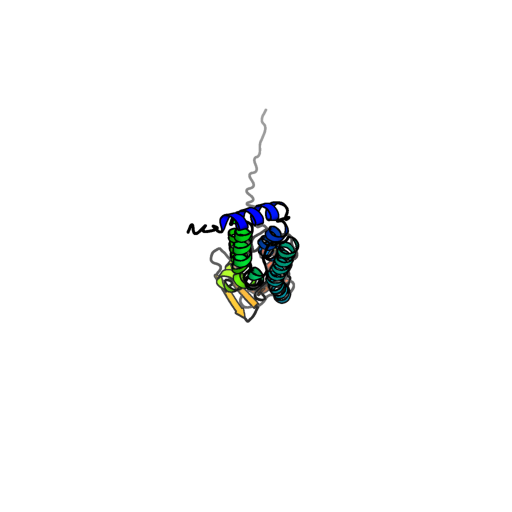6.225 1.00 88.31 75 HIS A O 1
ATOM 575 N N . ASP A 1 76 ? 17.306 4.019 -36.938 1.00 88.31 76 ASP A N 1
ATOM 576 C CA . ASP A 1 76 ? 18.664 3.553 -37.250 1.00 88.31 76 ASP A CA 1
ATOM 577 C C . ASP A 1 76 ? 19.647 3.639 -36.070 1.00 88.31 76 ASP A C 1
ATOM 579 O O . ASP A 1 76 ? 20.836 3.931 -36.250 1.00 88.31 76 ASP A O 1
ATOM 583 N N . ILE A 1 77 ? 19.156 3.399 -34.849 1.00 89.06 77 ILE A N 1
ATOM 584 C CA . ILE A 1 77 ? 19.979 3.210 -33.651 1.00 89.06 77 ILE A CA 1
ATOM 585 C C . ILE A 1 77 ? 20.073 1.707 -33.368 1.00 89.06 77 ILE A C 1
ATOM 587 O O . ILE A 1 77 ? 19.059 1.015 -33.261 1.00 89.06 77 ILE A O 1
ATOM 591 N N . ALA A 1 78 ? 21.295 1.190 -33.206 1.00 89.75 78 ALA A N 1
ATOM 592 C CA . ALA A 1 78 ? 21.580 -0.233 -32.993 1.00 89.75 78 ALA A CA 1
ATOM 593 C C . ALA A 1 78 ? 21.161 -0.733 -31.589 1.00 89.75 78 ALA A C 1
ATOM 595 O O . ALA A 1 78 ? 21.990 -1.089 -30.751 1.00 89.75 78 ALA A O 1
ATOM 596 N N . ALA A 1 79 ? 19.854 -0.774 -31.321 1.00 91.12 79 ALA A N 1
ATOM 597 C CA . ALA A 1 79 ? 19.271 -1.032 -30.002 1.00 91.12 79 ALA A CA 1
ATOM 598 C C . ALA A 1 79 ? 18.837 -2.492 -29.754 1.00 91.12 79 ALA A C 1
ATOM 600 O O . ALA A 1 79 ? 18.359 -2.807 -28.668 1.00 91.12 79 ALA A O 1
ATOM 601 N N . THR A 1 80 ? 19.037 -3.424 -30.696 1.00 92.50 80 THR A N 1
ATOM 602 C CA . THR A 1 80 ? 18.613 -4.838 -30.558 1.00 92.50 80 THR A CA 1
ATOM 603 C C . THR A 1 80 ? 19.174 -5.519 -29.304 1.00 92.50 80 THR A C 1
ATOM 605 O O . THR A 1 80 ? 18.512 -6.333 -28.664 1.00 92.50 80 THR A O 1
ATOM 608 N N . HIS A 1 81 ? 20.385 -5.148 -28.891 1.00 92.00 81 HIS A N 1
ATOM 609 C CA . HIS A 1 81 ? 21.026 -5.682 -27.690 1.00 92.00 81 HIS A CA 1
ATOM 610 C C . HIS A 1 81 ? 20.346 -5.246 -26.374 1.00 92.00 81 HIS A C 1
ATOM 612 O O . HIS A 1 81 ? 20.667 -5.799 -25.315 1.00 92.00 81 HIS A O 1
ATOM 618 N N . LEU A 1 82 ? 19.433 -4.264 -26.416 1.00 94.19 82 LEU A N 1
ATOM 619 C CA . LEU A 1 82 ? 18.699 -3.764 -25.254 1.00 94.19 82 LEU A CA 1
ATOM 620 C C . LEU A 1 82 ? 17.504 -4.645 -24.866 1.00 94.19 82 LEU A C 1
ATOM 622 O O . LEU A 1 82 ? 17.131 -4.638 -23.695 1.00 94.19 82 LEU A O 1
ATOM 626 N N . TYR A 1 83 ? 16.961 -5.464 -25.780 1.00 93.38 83 TYR A N 1
ATOM 627 C CA . TYR A 1 83 ? 15.793 -6.317 -25.502 1.00 93.38 83 TYR A CA 1
ATOM 628 C C . TYR A 1 83 ? 15.980 -7.241 -24.297 1.00 93.38 83 TYR A C 1
ATOM 630 O O . TYR A 1 83 ? 15.045 -7.467 -23.542 1.00 93.38 83 TYR A O 1
ATOM 638 N N . LYS A 1 84 ? 17.195 -7.740 -24.054 1.00 94.38 84 LYS A N 1
ATOM 639 C CA . LYS A 1 84 ? 17.471 -8.601 -22.891 1.00 94.38 84 LYS A CA 1
ATOM 640 C C . LYS A 1 84 ? 17.381 -7.880 -21.542 1.00 94.38 84 LYS A C 1
ATOM 642 O O . LYS A 1 84 ? 17.418 -8.539 -20.514 1.00 94.38 84 LYS A O 1
ATOM 647 N N . TRP A 1 85 ? 17.306 -6.550 -21.537 1.00 95.69 85 TRP A N 1
ATOM 648 C CA . TRP A 1 85 ? 17.249 -5.738 -20.322 1.00 95.69 85 TRP A CA 1
ATOM 649 C C . TRP A 1 85 ? 15.848 -5.210 -20.016 1.00 95.69 85 TRP A C 1
ATOM 651 O O . TRP A 1 85 ? 15.664 -4.661 -18.938 1.00 95.69 85 TRP A O 1
ATOM 661 N N . VAL A 1 86 ? 14.859 -5.385 -20.902 1.00 93.75 86 VAL A N 1
ATOM 662 C CA . VAL A 1 86 ? 13.504 -4.820 -20.711 1.00 93.75 86 VAL A CA 1
ATOM 663 C C . VAL A 1 86 ? 12.819 -5.330 -19.440 1.00 93.75 86 VAL A C 1
ATOM 665 O O . VAL A 1 86 ? 12.084 -4.577 -18.812 1.00 93.75 86 VAL A O 1
ATOM 668 N N . TRP A 1 87 ? 13.128 -6.567 -19.028 1.00 92.75 87 TRP A N 1
ATOM 669 C CA . TRP A 1 87 ? 12.663 -7.197 -17.783 1.00 92.75 87 TRP A CA 1
ATOM 670 C C . TRP A 1 87 ? 13.207 -6.511 -16.524 1.00 92.75 87 TRP A C 1
ATOM 672 O O . TRP A 1 87 ? 12.626 -6.631 -15.453 1.00 92.75 87 TRP A O 1
ATOM 682 N N . LEU A 1 88 ? 14.329 -5.797 -16.652 1.00 93.81 88 LEU A N 1
ATOM 683 C CA . LEU A 1 88 ? 14.953 -5.012 -15.595 1.00 93.81 88 LEU A CA 1
ATOM 684 C C . LEU A 1 88 ? 14.989 -3.547 -16.032 1.00 93.81 88 LEU A C 1
ATOM 686 O O . LEU A 1 88 ? 16.034 -2.995 -16.387 1.00 93.81 88 LEU A O 1
ATOM 690 N N . THR A 1 89 ? 13.811 -2.926 -16.028 1.00 93.94 89 THR A N 1
ATOM 691 C CA . THR A 1 89 ? 13.567 -1.610 -16.627 1.00 93.94 89 THR A CA 1
ATOM 692 C C . THR A 1 89 ? 14.557 -0.510 -16.205 1.00 93.94 89 THR A C 1
ATOM 694 O O . THR A 1 89 ? 15.024 0.200 -17.095 1.00 93.94 89 THR A O 1
ATOM 697 N N . PRO A 1 90 ? 15.001 -0.379 -14.936 1.00 93.75 90 PRO A N 1
ATOM 698 C CA . PRO A 1 90 ? 16.037 0.600 -14.578 1.00 93.75 90 PRO A CA 1
ATOM 699 C C . PRO A 1 90 ? 17.350 0.409 -15.345 1.00 93.75 90 PRO A C 1
ATOM 701 O O . PRO A 1 90 ? 17.957 1.372 -15.817 1.00 93.75 90 PRO A O 1
ATOM 704 N N . VAL A 1 91 ? 17.782 -0.845 -15.518 1.00 95.94 91 VAL A N 1
ATOM 705 C CA . VAL A 1 91 ? 19.003 -1.176 -16.265 1.00 95.94 91 VAL A CA 1
ATOM 706 C C . VAL A 1 91 ? 18.798 -0.951 -17.757 1.00 95.94 91 VAL A C 1
ATOM 708 O O . VAL A 1 91 ? 19.712 -0.472 -18.432 1.00 95.94 91 VAL A O 1
ATOM 711 N N . TYR A 1 92 ? 17.604 -1.245 -18.272 1.00 96.75 92 TYR A N 1
ATOM 712 C CA . TYR A 1 92 ? 17.232 -0.880 -19.632 1.00 96.75 92 TYR A CA 1
ATOM 713 C C . TYR A 1 92 ? 17.355 0.633 -19.866 1.00 96.75 92 TYR A C 1
ATOM 715 O O . TYR A 1 92 ? 18.103 1.035 -20.759 1.00 96.75 92 TYR A O 1
ATOM 723 N N . VAL A 1 93 ? 16.719 1.466 -19.032 1.00 96.19 93 VAL A N 1
ATOM 724 C CA . VAL A 1 93 ? 16.769 2.937 -19.142 1.00 96.19 93 VAL A CA 1
ATOM 725 C C . VAL A 1 93 ? 18.210 3.441 -19.053 1.00 96.19 93 VAL A C 1
ATOM 727 O O . VAL A 1 93 ? 18.618 4.261 -19.872 1.00 96.19 93 VAL A O 1
ATOM 730 N N . TYR A 1 94 ? 19.021 2.904 -18.135 1.00 96.19 94 TYR A N 1
ATOM 731 C CA . TYR A 1 94 ? 20.446 3.243 -18.027 1.00 96.19 94 TYR A CA 1
ATOM 732 C C . TYR A 1 94 ? 21.210 2.973 -19.331 1.00 96.19 94 TYR A C 1
ATOM 734 O O . TYR A 1 94 ? 21.893 3.853 -19.859 1.00 96.19 94 TYR A O 1
ATOM 742 N N . LYS A 1 95 ? 21.096 1.754 -19.873 1.00 95.00 95 LYS A N 1
ATOM 743 C CA . LYS A 1 95 ? 21.817 1.365 -21.094 1.00 95.00 95 LYS A CA 1
ATOM 744 C C . LYS A 1 95 ? 21.331 2.143 -22.307 1.00 95.00 95 LYS A C 1
ATOM 746 O O . LYS A 1 95 ? 22.139 2.503 -23.158 1.00 95.00 95 LYS A O 1
ATOM 751 N N . ARG A 1 96 ? 20.032 2.425 -22.356 1.00 93.94 96 ARG A N 1
ATOM 752 C CA . ARG A 1 96 ? 19.400 3.220 -23.400 1.00 93.94 96 ARG A CA 1
ATOM 753 C C . ARG A 1 96 ? 19.894 4.666 -23.377 1.00 93.94 96 ARG A C 1
ATOM 755 O O . ARG A 1 96 ? 20.312 5.165 -24.415 1.00 93.94 96 ARG A O 1
ATOM 762 N N . GLU A 1 97 ? 19.892 5.345 -22.229 1.00 93.44 97 GLU A N 1
ATOM 763 C CA . GLU A 1 97 ? 20.394 6.728 -22.144 1.00 93.44 97 GLU A CA 1
ATOM 764 C C . GLU A 1 97 ? 21.897 6.795 -22.478 1.00 93.44 97 GLU A C 1
ATOM 766 O O . GLU A 1 97 ? 22.299 7.675 -23.237 1.00 93.44 97 GLU A O 1
ATOM 771 N N . LYS A 1 98 ? 22.703 5.807 -22.050 1.00 92.25 98 LYS A N 1
ATOM 772 C CA . LYS A 1 98 ? 24.122 5.703 -22.438 1.00 92.25 98 LYS A CA 1
ATOM 773 C C . LYS A 1 98 ? 24.311 5.531 -23.951 1.00 92.25 98 LYS A C 1
ATOM 775 O O . LYS A 1 98 ? 25.167 6.195 -24.527 1.00 92.25 98 LYS A O 1
ATOM 780 N N . LEU A 1 99 ? 23.514 4.672 -24.593 1.00 91.12 99 LEU A N 1
ATOM 781 C CA . LEU A 1 99 ? 23.540 4.463 -26.048 1.00 91.12 99 LEU A CA 1
ATOM 782 C C . LEU A 1 99 ? 23.187 5.746 -26.817 1.00 91.12 99 LEU A C 1
ATOM 784 O O . LEU A 1 99 ? 23.758 6.019 -27.868 1.00 91.12 99 LEU A O 1
ATOM 788 N N . CYS A 1 100 ? 22.259 6.536 -26.280 1.00 89.75 100 CYS A N 1
ATOM 789 C CA . CYS A 1 100 ? 21.840 7.810 -26.856 1.00 89.75 100 CYS A CA 1
ATOM 790 C C . CYS A 1 100 ? 22.747 8.995 -26.478 1.00 89.75 100 CYS A C 1
ATOM 792 O O . CYS A 1 100 ? 22.430 10.114 -26.868 1.00 89.75 100 CYS A O 1
ATOM 794 N N . GLY A 1 101 ? 23.819 8.793 -25.700 1.00 87.62 101 GL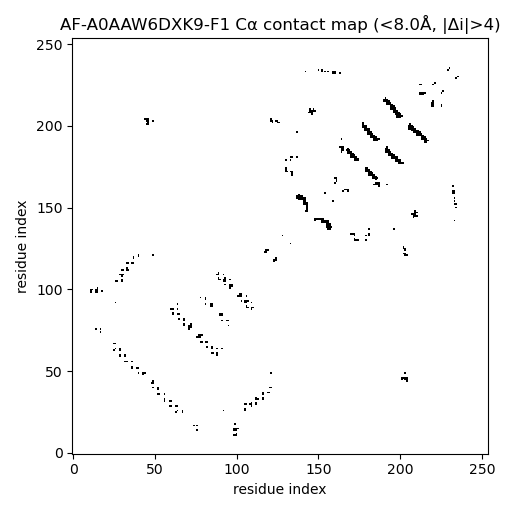Y A N 1
ATOM 795 C CA . GLY A 1 101 ? 24.687 9.881 -25.229 1.00 87.62 101 GLY A CA 1
ATOM 796 C C . GLY A 1 101 ? 23.970 10.906 -24.340 1.00 87.62 101 GLY A C 1
ATOM 797 O O . GLY A 1 101 ? 24.296 12.088 -24.387 1.00 87.62 101 GLY A O 1
ATOM 798 N N . ARG A 1 102 ? 22.959 10.471 -23.579 1.00 87.69 102 ARG A N 1
ATOM 799 C CA . ARG A 1 102 ? 22.113 11.317 -22.725 1.00 87.69 102 ARG A CA 1
ATOM 800 C C . ARG A 1 102 ? 22.422 11.118 -21.239 1.00 87.69 102 ARG A C 1
ATOM 802 O O . ARG A 1 102 ? 22.991 10.108 -20.826 1.00 87.69 102 ARG A O 1
ATOM 809 N N . GLU A 1 103 ? 21.980 12.082 -20.438 1.00 89.75 103 GLU A N 1
ATOM 810 C CA . GLU A 1 103 ? 22.115 12.070 -18.981 1.00 89.75 103 GLU A CA 1
ATOM 811 C C . GLU A 1 103 ? 21.388 10.896 -18.305 1.00 89.75 103 GLU A C 1
ATOM 813 O O . GLU A 1 103 ? 20.254 10.546 -18.644 1.00 89.75 103 GLU A O 1
ATOM 818 N N . LEU A 1 104 ? 22.016 10.338 -17.267 1.00 92.38 104 LEU A N 1
ATOM 819 C CA . LEU A 1 104 ? 21.586 9.095 -16.615 1.00 92.38 104 LEU A CA 1
ATOM 820 C C . LEU A 1 104 ? 20.545 9.279 -15.500 1.00 92.38 104 LEU A C 1
ATOM 822 O O . LEU A 1 104 ? 20.051 8.284 -14.962 1.00 92.38 104 LEU A O 1
ATOM 826 N N . TYR A 1 105 ? 20.178 10.517 -15.150 1.00 92.25 105 TYR A N 1
ATOM 827 C CA . TYR A 1 105 ? 19.270 10.794 -14.028 1.00 92.25 105 TYR A CA 1
ATOM 828 C C . TYR A 1 105 ? 17.920 10.070 -14.159 1.00 92.25 105 TYR A C 1
ATOM 830 O O . TYR A 1 105 ? 17.346 9.671 -13.152 1.00 92.25 105 TYR A O 1
ATOM 838 N N . LYS A 1 106 ? 17.430 9.817 -15.384 1.00 93.69 106 LYS A N 1
ATOM 839 C CA . LYS A 1 106 ? 16.164 9.093 -15.612 1.00 93.69 106 LYS A CA 1
ATOM 840 C C . LYS A 1 106 ? 16.230 7.657 -15.110 1.00 93.69 106 LYS A C 1
ATOM 842 O O . LYS A 1 106 ? 15.264 7.174 -14.532 1.00 93.69 106 LYS A O 1
ATOM 847 N N . ALA A 1 107 ? 17.370 6.990 -15.291 1.00 94.56 107 ALA A N 1
ATOM 848 C CA . ALA A 1 107 ? 17.573 5.635 -14.790 1.00 94.56 107 ALA A CA 1
ATOM 849 C C . ALA A 1 107 ? 17.622 5.609 -13.257 1.00 94.56 107 ALA A C 1
ATOM 851 O O . ALA A 1 107 ? 17.035 4.722 -12.641 1.00 94.56 107 ALA A O 1
ATOM 852 N N . ILE A 1 108 ? 18.267 6.614 -12.652 1.00 94.25 108 ILE A N 1
ATOM 853 C CA . ILE A 1 108 ? 18.325 6.785 -11.194 1.00 94.25 108 ILE A CA 1
ATOM 854 C C . ILE A 1 108 ? 16.915 7.016 -10.635 1.00 94.25 108 ILE A C 1
ATOM 856 O O . ILE A 1 108 ? 16.502 6.310 -9.719 1.00 94.25 108 ILE A O 1
ATOM 860 N N . MET A 1 109 ? 16.148 7.938 -11.228 1.00 95.56 109 MET A N 1
ATOM 861 C CA . MET A 1 109 ? 14.759 8.203 -10.835 1.00 95.56 109 MET A CA 1
ATOM 862 C C . MET A 1 109 ? 13.869 6.971 -11.014 1.00 95.56 109 MET A C 1
ATOM 864 O O . MET A 1 109 ? 13.103 6.646 -10.116 1.00 95.56 109 MET A O 1
ATOM 868 N N . CYS A 1 110 ? 13.998 6.249 -12.131 1.00 96.50 110 CYS A N 1
ATOM 869 C CA . CYS A 1 110 ? 13.265 5.004 -12.365 1.00 96.50 110 CYS A CA 1
ATOM 870 C C . CYS A 1 110 ? 13.548 3.969 -11.267 1.00 96.50 110 CYS A C 1
ATOM 872 O O . CYS A 1 110 ? 12.617 3.383 -10.717 1.00 96.50 110 CYS A O 1
ATOM 874 N N . GLY A 1 111 ? 14.823 3.786 -10.904 1.00 96.19 111 GLY A N 1
ATOM 875 C CA . GLY A 1 111 ? 15.214 2.918 -9.796 1.00 96.19 111 GLY A CA 1
ATOM 876 C C . GLY A 1 111 ? 14.611 3.368 -8.464 1.00 96.19 111 GLY A C 1
ATOM 877 O O . GLY A 1 111 ? 14.025 2.554 -7.756 1.00 96.19 111 GLY A O 1
ATOM 878 N N . PHE A 1 112 ? 14.687 4.665 -8.154 1.00 96.56 112 PHE A N 1
ATOM 879 C CA . PHE A 1 112 ? 14.121 5.228 -6.928 1.00 96.56 112 PHE A CA 1
ATOM 880 C C . PHE A 1 112 ? 12.600 5.045 -6.848 1.00 96.56 112 PHE A C 1
ATOM 882 O O . PHE A 1 112 ? 12.093 4.617 -5.818 1.00 96.56 112 PHE A O 1
ATOM 889 N N . PHE A 1 113 ? 11.868 5.298 -7.935 1.00 97.56 113 PHE A N 1
ATOM 890 C CA . PHE A 1 113 ? 10.413 5.139 -7.970 1.00 97.56 113 PHE A CA 1
ATOM 891 C C . PHE A 1 113 ? 9.971 3.678 -7.870 1.00 97.56 113 PHE A C 1
ATOM 893 O O . PHE A 1 113 ? 8.966 3.401 -7.222 1.00 97.56 113 PHE A O 1
ATOM 900 N N . ILE A 1 114 ? 10.733 2.736 -8.434 1.00 96.38 114 ILE A N 1
ATOM 901 C CA . ILE A 1 114 ? 10.488 1.303 -8.216 1.00 96.38 114 ILE A CA 1
ATOM 902 C C . ILE A 1 114 ? 10.710 0.934 -6.748 1.00 96.38 114 ILE A C 1
ATOM 904 O O . ILE A 1 114 ? 9.868 0.261 -6.164 1.00 96.38 114 ILE A O 1
ATOM 908 N N . ILE A 1 115 ? 11.807 1.388 -6.137 1.00 95.38 115 ILE A N 1
ATOM 909 C CA . ILE A 1 115 ? 12.080 1.136 -4.715 1.00 95.38 115 ILE A CA 1
ATOM 910 C C . ILE A 1 115 ? 10.958 1.721 -3.851 1.00 95.38 115 ILE A C 1
ATOM 912 O O . ILE A 1 115 ? 10.420 1.020 -2.999 1.00 95.38 115 ILE A O 1
ATOM 916 N N . ALA A 1 116 ? 10.557 2.968 -4.105 1.00 94.75 116 ALA A N 1
ATOM 917 C CA . ALA A 1 116 ? 9.444 3.598 -3.406 1.00 94.75 116 ALA A CA 1
ATOM 918 C C . ALA A 1 116 ? 8.162 2.761 -3.538 1.00 94.75 116 ALA A C 1
ATOM 920 O O . ALA A 1 116 ? 7.563 2.414 -2.527 1.00 94.75 116 ALA A O 1
ATOM 921 N N . ALA A 1 117 ? 7.795 2.341 -4.751 1.00 95.38 117 ALA A N 1
ATOM 922 C CA . ALA A 1 117 ? 6.634 1.483 -4.979 1.00 95.38 117 ALA A CA 1
ATOM 923 C C . ALA A 1 117 ? 6.718 0.136 -4.235 1.00 95.38 117 ALA A C 1
ATOM 925 O O . ALA A 1 117 ? 5.734 -0.307 -3.648 1.00 95.38 117 ALA A O 1
ATOM 926 N N . LEU A 1 118 ? 7.893 -0.498 -4.186 1.00 92.81 118 LEU A N 1
ATOM 927 C CA . LEU A 1 118 ? 8.091 -1.756 -3.457 1.00 92.81 118 LEU A CA 1
ATOM 928 C C . LEU A 1 118 ? 7.879 -1.609 -1.945 1.00 92.81 118 LEU A C 1
ATOM 930 O O . LEU A 1 118 ? 7.343 -2.521 -1.321 1.00 92.81 118 LEU A O 1
ATOM 934 N N . PHE A 1 119 ? 8.281 -0.486 -1.349 1.00 91.06 119 PHE A N 1
ATOM 935 C CA . PHE A 1 119 ? 8.155 -0.269 0.097 1.00 91.06 119 PHE A CA 1
ATOM 936 C C . PHE A 1 119 ? 6.845 0.395 0.519 1.00 91.06 119 PHE A C 1
ATOM 938 O O . PHE A 1 119 ? 6.442 0.243 1.673 1.00 91.06 119 PHE A O 1
ATOM 945 N N . MET A 1 120 ? 6.212 1.144 -0.385 1.00 91.06 120 MET A N 1
ATOM 946 C CA . MET A 1 120 ? 5.033 1.950 -0.081 1.00 91.06 120 MET A CA 1
ATOM 947 C C . MET A 1 120 ? 3.713 1.315 -0.507 1.00 91.06 120 MET A C 1
ATOM 949 O O . MET A 1 120 ? 2.683 1.802 -0.055 1.00 91.06 120 MET A O 1
ATOM 953 N N . ASN A 1 121 ? 3.725 0.255 -1.322 1.00 92.44 121 ASN A N 1
ATOM 954 C CA . ASN A 1 121 ? 2.483 -0.416 -1.705 1.00 92.44 121 ASN A CA 1
ATOM 955 C C . ASN A 1 121 ? 1.758 -1.038 -0.499 1.00 92.44 121 ASN A C 1
ATOM 957 O O . ASN A 1 121 ? 2.384 -1.429 0.494 1.00 92.44 121 ASN A O 1
ATOM 961 N N . GLY A 1 122 ? 0.439 -1.172 -0.621 1.00 87.81 122 GLY A N 1
ATOM 962 C CA . GLY A 1 122 ? -0.463 -1.645 0.425 1.00 87.81 122 GLY A CA 1
ATOM 963 C C . GLY A 1 122 ? -0.121 -3.034 0.960 1.00 87.81 122 GLY A C 1
ATOM 964 O O . GLY A 1 122 ? -0.229 -3.260 2.162 1.00 87.81 122 GLY A O 1
ATOM 965 N N . PHE A 1 123 ? 0.391 -3.944 0.124 1.00 90.12 123 PHE A N 1
ATOM 966 C CA . PHE A 1 123 ? 0.812 -5.274 0.583 1.00 90.12 123 PHE A CA 1
ATOM 967 C C . PHE A 1 123 ? 2.052 -5.220 1.474 1.00 90.12 123 PHE A C 1
ATOM 969 O O . PHE A 1 123 ? 2.104 -5.878 2.510 1.00 90.12 123 PHE A O 1
ATOM 976 N N . THR A 1 124 ? 3.055 -4.421 1.111 1.00 89.62 124 THR A N 1
ATOM 977 C CA . THR A 1 124 ? 4.246 -4.255 1.951 1.00 89.62 124 THR A CA 1
ATOM 978 C C . THR A 1 124 ? 3.901 -3.536 3.252 1.00 89.62 124 THR A C 1
ATOM 980 O O . THR A 1 124 ? 4.420 -3.900 4.309 1.00 89.62 124 THR A O 1
ATOM 983 N N . GLN A 1 125 ? 3.014 -2.538 3.203 1.00 86.38 125 GLN A N 1
ATOM 984 C CA . GLN A 1 125 ? 2.543 -1.871 4.418 1.00 86.38 125 GLN A CA 1
ATOM 985 C C . GLN A 1 125 ? 1.733 -2.820 5.305 1.00 86.38 125 GLN A C 1
ATOM 987 O O . GLN A 1 125 ? 1.918 -2.798 6.518 1.00 86.38 125 GLN A O 1
ATOM 992 N N . SER A 1 126 ? 0.940 -3.725 4.722 1.00 86.38 126 SER A N 1
ATOM 993 C CA . SER A 1 126 ? 0.195 -4.744 5.469 1.00 86.38 126 SER A CA 1
ATOM 994 C C . SER A 1 126 ? 1.082 -5.629 6.339 1.00 86.38 126 SER A C 1
ATOM 996 O O . SER A 1 126 ? 0.627 -6.072 7.390 1.00 86.38 126 SER A O 1
ATOM 998 N N . ILE A 1 127 ? 2.317 -5.927 5.923 1.00 84.75 127 ILE A N 1
ATOM 999 C CA . ILE A 1 127 ? 3.238 -6.766 6.711 1.00 84.75 127 ILE A CA 1
ATOM 1000 C C . ILE A 1 127 ? 3.600 -6.085 8.040 1.00 84.75 127 ILE A C 1
ATOM 1002 O O . ILE A 1 127 ? 3.920 -6.762 9.012 1.00 84.75 127 ILE A O 1
ATOM 1006 N N . LYS A 1 128 ? 3.532 -4.751 8.093 1.00 81.94 128 LYS A N 1
ATOM 1007 C CA . LYS A 1 128 ? 3.837 -3.952 9.285 1.00 81.94 128 LYS A CA 1
ATOM 1008 C C . LYS A 1 128 ? 2.631 -3.766 10.210 1.00 81.94 128 LYS A C 1
ATOM 1010 O O . LYS A 1 128 ? 2.784 -3.147 11.255 1.00 81.94 128 LYS A O 1
ATOM 1015 N N . ILE A 1 129 ? 1.448 -4.249 9.824 1.00 85.81 129 ILE A N 1
ATOM 1016 C CA . ILE A 1 129 ? 0.222 -4.114 10.615 1.00 85.81 129 ILE A CA 1
ATOM 1017 C C . ILE A 1 129 ? 0.114 -5.296 11.579 1.00 85.81 129 ILE A C 1
ATOM 1019 O O . ILE A 1 129 ? -0.266 -6.412 11.207 1.00 85.81 129 ILE A O 1
ATOM 1023 N N . ASP A 1 130 ? 0.428 -5.028 12.838 1.00 86.38 130 ASP A N 1
ATOM 1024 C CA . ASP A 1 130 ? 0.257 -5.939 13.963 1.00 86.38 130 ASP A CA 1
ATOM 1025 C C . ASP A 1 130 ? -0.887 -5.485 14.890 1.00 86.38 130 ASP A C 1
ATOM 1027 O O . ASP A 1 130 ? -1.681 -4.601 14.554 1.00 86.38 130 ASP A O 1
ATOM 1031 N N . ALA A 1 131 ? -1.037 -6.174 16.022 1.00 87.56 131 ALA A N 1
ATOM 1032 C CA . ALA A 1 131 ? -2.081 -5.879 16.997 1.00 87.56 131 ALA A CA 1
ATOM 1033 C C . ALA A 1 131 ? -1.901 -4.484 17.619 1.00 87.56 131 ALA A C 1
ATOM 1035 O O . ALA A 1 131 ? -2.881 -3.748 17.730 1.00 87.56 131 ALA A O 1
ATOM 1036 N N . ASP A 1 132 ? -0.661 -4.097 17.933 1.00 90.31 132 ASP A N 1
ATOM 1037 C CA . ASP A 1 132 ? -0.328 -2.804 18.540 1.00 90.31 132 ASP A CA 1
ATOM 1038 C C . ASP A 1 132 ? -0.625 -1.651 17.580 1.00 90.31 132 ASP A C 1
ATOM 1040 O O . ASP A 1 132 ? -1.282 -0.677 17.956 1.00 90.31 132 ASP A O 1
ATOM 1044 N N . TYR A 1 133 ? -0.227 -1.790 16.311 1.00 89.75 133 TYR A N 1
ATOM 1045 C CA . TYR A 1 133 ? -0.583 -0.840 15.263 1.00 89.75 133 TYR A CA 1
ATOM 1046 C C . TYR A 1 133 ? -2.100 -0.677 15.163 1.00 89.75 133 TYR A C 1
ATOM 1048 O O . TYR A 1 133 ? -2.592 0.444 15.044 1.00 89.75 133 TYR A O 1
ATOM 1056 N N . MET A 1 134 ? -2.855 -1.777 15.236 1.00 90.56 134 MET A N 1
ATOM 1057 C CA . MET A 1 134 ? -4.308 -1.721 15.121 1.00 90.56 134 MET A CA 1
ATOM 1058 C C . MET A 1 134 ? -4.968 -1.048 16.331 1.00 90.56 134 MET A C 1
ATOM 1060 O O . MET A 1 134 ? -5.914 -0.280 16.157 1.00 90.56 134 MET A O 1
ATOM 1064 N N . THR A 1 135 ? -4.439 -1.262 17.537 1.00 92.62 135 THR A N 1
ATOM 1065 C CA . THR A 1 135 ? -4.860 -0.542 18.747 1.00 92.62 135 THR A CA 1
ATOM 1066 C C . THR A 1 135 ? -4.637 0.960 18.597 1.00 92.62 135 THR A C 1
ATOM 1068 O O . THR A 1 135 ? -5.568 1.745 18.769 1.00 92.62 135 THR A O 1
ATOM 1071 N N . VAL A 1 136 ? -3.427 1.368 18.204 1.00 92.50 136 VAL A N 1
ATOM 1072 C CA . VAL A 1 136 ? -3.076 2.783 17.996 1.00 92.50 136 VAL A CA 1
ATOM 1073 C C . VAL A 1 136 ? -3.907 3.394 16.864 1.00 92.50 136 VAL A C 1
ATOM 1075 O O . VAL A 1 136 ? -4.352 4.538 16.963 1.00 92.50 136 VAL A O 1
ATOM 1078 N N . SER A 1 137 ? -4.159 2.637 15.796 1.00 91.06 137 SER A N 1
ATOM 1079 C CA . SER A 1 137 ? -5.014 3.066 14.688 1.00 91.06 137 SER A CA 1
ATOM 1080 C C . SER A 1 137 ? -6.450 3.293 15.157 1.00 91.06 137 SER A C 1
ATOM 1082 O O . SER A 1 137 ? -7.046 4.307 14.799 1.00 91.06 137 SER A O 1
ATOM 1084 N N . ALA A 1 138 ? -7.008 2.398 15.977 1.00 91.62 138 ALA A N 1
ATOM 1085 C CA . ALA A 1 138 ? -8.349 2.555 16.535 1.00 91.62 138 ALA A CA 1
ATOM 1086 C C . ALA A 1 138 ? -8.440 3.777 17.461 1.00 91.62 138 ALA A C 1
ATOM 1088 O O . ALA A 1 138 ? -9.363 4.574 17.319 1.00 91.62 138 ALA A O 1
ATOM 1089 N N . GLN A 1 139 ? -7.456 3.966 18.348 1.00 92.56 139 GLN A N 1
ATOM 1090 C CA . GLN A 1 139 ? -7.389 5.114 19.258 1.00 92.56 139 GLN A CA 1
ATOM 1091 C C . GLN A 1 139 ? -7.363 6.446 18.506 1.00 92.56 139 GLN A C 1
ATOM 1093 O O . GLN A 1 139 ? -8.070 7.368 18.890 1.00 92.56 139 GLN A O 1
ATOM 1098 N N . ASN A 1 140 ? -6.588 6.541 17.423 1.00 92.94 140 ASN A N 1
ATOM 1099 C CA . ASN A 1 140 ? -6.420 7.781 16.658 1.00 92.94 140 ASN A CA 1
ATOM 1100 C C . ASN A 1 140 ? -7.444 7.966 15.530 1.00 92.94 140 ASN A C 1
ATOM 1102 O O . ASN A 1 140 ? -7.391 8.955 14.797 1.00 92.94 140 ASN A O 1
ATOM 1106 N N . SER A 1 141 ? -8.361 7.017 15.350 1.00 90.88 141 SER A N 1
ATOM 1107 C CA . SER A 1 141 ? -9.398 7.133 14.333 1.00 90.88 141 SER A CA 1
ATOM 1108 C C . SER A 1 141 ? -10.496 8.093 14.772 1.00 90.88 141 SER A C 1
ATOM 1110 O O . SER A 1 141 ? -10.832 8.195 15.951 1.00 90.88 141 SER A O 1
ATOM 1112 N N . TYR A 1 142 ? -11.096 8.775 13.801 1.00 89.19 142 TYR A N 1
ATOM 1113 C CA . TYR A 1 142 ? -12.281 9.585 14.043 1.00 89.19 142 TYR A CA 1
ATOM 1114 C C . TYR A 1 142 ? -13.510 8.707 14.258 1.00 89.19 142 TYR A C 1
ATOM 1116 O O . TYR A 1 142 ? -13.669 7.673 13.609 1.00 89.19 142 TYR A O 1
ATOM 1124 N N . VAL A 1 143 ? -14.428 9.174 15.101 1.00 87.31 143 VAL A N 1
ATOM 1125 C CA . VAL A 1 143 ? -15.716 8.510 15.343 1.00 87.31 143 VAL A CA 1
ATOM 1126 C C . VAL A 1 143 ? -16.508 8.316 14.045 1.00 87.31 143 VAL A C 1
ATOM 1128 O O . VAL A 1 143 ? -17.081 7.254 13.828 1.00 87.31 143 VAL A O 1
ATOM 1131 N N . GLN A 1 144 ? -16.501 9.302 13.143 1.00 85.69 144 GLN A N 1
ATOM 1132 C CA . GLN A 1 144 ? -17.175 9.213 11.838 1.00 85.69 144 GLN A CA 1
ATOM 1133 C C . GLN A 1 144 ? -16.661 8.080 10.927 1.00 85.69 144 GLN A C 1
ATOM 1135 O O . GLN A 1 144 ? -17.316 7.750 9.943 1.00 85.69 144 GLN A O 1
ATOM 1140 N N . SER A 1 145 ? -15.490 7.503 11.220 1.00 85.69 145 SER A N 1
ATOM 1141 C CA . SER A 1 145 ? -14.951 6.357 10.479 1.00 85.69 145 SER A CA 1
ATOM 1142 C C . SER A 1 145 ? -15.595 5.027 10.887 1.00 85.69 145 SER A C 1
ATOM 1144 O O . SER A 1 145 ? -15.288 4.003 10.283 1.00 85.69 145 SER A O 1
ATOM 1146 N N . LEU A 1 146 ? -16.441 5.017 11.923 1.00 86.69 146 LEU A N 1
ATOM 1147 C CA . LEU A 1 146 ? -17.172 3.833 12.360 1.00 86.69 146 LEU A CA 1
ATOM 1148 C C . LEU A 1 146 ? -18.399 3.615 11.466 1.00 86.69 146 LEU A C 1
ATOM 1150 O O . LEU A 1 146 ? -19.328 4.419 11.471 1.00 86.69 146 LEU A O 1
ATOM 1154 N N . ASP A 1 147 ? -18.452 2.489 10.753 1.00 84.75 147 ASP A N 1
ATOM 1155 C CA . ASP A 1 147 ? -19.500 2.212 9.758 1.00 84.75 147 ASP A CA 1
ATOM 1156 C C . ASP A 1 147 ? -20.909 2.130 10.372 1.00 84.75 147 ASP A C 1
ATOM 1158 O O . ASP A 1 147 ? -21.910 2.309 9.679 1.00 84.75 147 ASP A O 1
ATOM 1162 N N . ASN A 1 148 ? -21.006 1.815 11.668 1.00 83.44 148 ASN A N 1
ATOM 1163 C CA . ASN A 1 148 ? -22.270 1.725 12.397 1.00 83.44 148 ASN A CA 1
ATOM 1164 C C . ASN A 1 148 ? -22.619 2.995 13.185 1.00 83.44 148 ASN A C 1
ATOM 1166 O O . ASN A 1 148 ? -23.594 2.987 13.937 1.00 83.44 148 ASN A O 1
ATOM 1170 N N . PHE A 1 149 ? -21.857 4.076 13.019 1.00 75.88 149 PHE A N 1
ATOM 1171 C CA . PHE A 1 149 ? -22.122 5.344 13.677 1.00 75.88 149 PHE A CA 1
ATOM 1172 C C . PHE A 1 149 ? -22.783 6.335 12.714 1.00 75.88 149 PHE A C 1
ATOM 1174 O O . PHE A 1 149 ? -22.199 6.779 11.729 1.00 75.88 149 PHE A O 1
ATOM 1181 N N . SER A 1 150 ? -24.024 6.716 13.010 1.00 63.81 150 SER A N 1
ATOM 1182 C CA . SER A 1 150 ? -24.756 7.739 12.263 1.00 63.81 150 SER A CA 1
ATOM 1183 C C . SER A 1 150 ? -24.603 9.100 12.951 1.00 63.81 150 SER A C 1
ATOM 1185 O O . SER A 1 150 ? -25.479 9.520 13.708 1.00 63.81 150 SER A O 1
ATOM 1187 N N . GLY A 1 151 ? -23.484 9.787 12.726 1.00 64.31 151 GLY A N 1
ATOM 1188 C CA . GLY A 1 151 ? -23.242 11.124 13.271 1.00 64.31 151 GLY A CA 1
ATOM 1189 C C . GLY A 1 151 ? -22.004 11.786 12.670 1.00 64.31 151 GLY A C 1
ATOM 1190 O O . GLY A 1 151 ? -21.117 11.110 12.161 1.00 64.31 151 GLY A O 1
ATOM 1191 N N . SER A 1 152 ? -21.937 13.116 12.724 1.00 65.12 152 SER A N 1
ATOM 1192 C CA . SER A 1 152 ? -20.837 13.918 12.162 1.00 65.12 152 SER A CA 1
ATOM 1193 C C . SER A 1 152 ? -19.792 14.311 13.214 1.00 65.12 152 SER A C 1
ATOM 1195 O O . SER A 1 152 ? -19.280 15.429 13.193 1.00 65.12 152 SER A O 1
ATOM 1197 N N . SER A 1 153 ? -19.523 13.429 14.181 1.00 70.88 153 SER A N 1
ATOM 1198 C CA . SER A 1 153 ? -18.553 13.701 15.245 1.00 70.88 153 SER A CA 1
ATOM 1199 C C . SER A 1 153 ? -17.137 13.682 14.667 1.00 70.88 153 SER A C 1
ATOM 1201 O O . SER A 1 153 ? -16.657 12.646 14.201 1.00 70.88 153 SER A O 1
ATOM 1203 N N . SER A 1 154 ? -16.462 14.832 14.701 1.00 78.94 154 SER A N 1
ATOM 1204 C CA . SER A 1 154 ? -15.048 14.970 14.330 1.00 78.94 154 SER A CA 1
ATOM 1205 C C . SER A 1 154 ? -14.102 14.622 15.482 1.00 78.94 154 SER A C 1
ATOM 1207 O O . SER A 1 154 ? -12.915 14.931 15.407 1.00 78.94 154 SER A O 1
ATOM 1209 N N . LYS A 1 155 ? -14.620 14.029 16.565 1.00 87.75 155 LYS A N 1
ATOM 1210 C CA . LYS A 1 155 ? -13.827 13.627 17.726 1.00 87.75 155 LYS A CA 1
ATOM 1211 C C . LYS A 1 155 ? -13.019 12.369 17.427 1.00 87.75 155 LYS A C 1
ATOM 1213 O O . LYS A 1 155 ? -13.414 11.530 16.608 1.00 87.75 155 LYS A O 1
ATOM 1218 N N . ILE A 1 156 ? -11.897 12.240 18.122 1.00 91.00 156 ILE A N 1
ATOM 1219 C CA . ILE A 1 156 ? -11.037 11.062 18.077 1.00 91.00 156 ILE A CA 1
ATOM 1220 C C . ILE A 1 156 ? -11.579 10.019 19.066 1.00 91.00 156 ILE A C 1
ATOM 1222 O O . ILE A 1 156 ? -11.975 10.355 20.184 1.00 91.00 156 ILE A O 1
ATOM 1226 N N . ILE A 1 157 ? -11.618 8.747 18.659 1.00 92.12 157 ILE A N 1
ATOM 1227 C CA . ILE A 1 157 ? -12.160 7.644 19.471 1.00 92.12 157 ILE A CA 1
ATOM 1228 C C . ILE A 1 157 ? -11.434 7.551 20.817 1.00 92.12 157 ILE A C 1
ATOM 1230 O O . ILE A 1 157 ? -12.088 7.444 21.851 1.00 92.12 157 ILE A O 1
ATOM 1234 N N . GLY A 1 158 ? -10.102 7.627 20.821 1.00 92.00 158 GLY A N 1
ATOM 1235 C CA . GLY A 1 158 ? -9.290 7.572 22.036 1.00 92.00 158 GLY A CA 1
ATOM 1236 C C . GLY A 1 158 ? -9.634 8.677 23.035 1.00 92.00 158 GLY A C 1
ATOM 1237 O O . GLY A 1 158 ? -9.775 8.393 24.219 1.00 92.00 158 GLY A O 1
ATOM 1238 N N . GLU A 1 159 ? -9.862 9.904 22.561 1.00 91.75 159 GLU A N 1
ATOM 1239 C CA . GLU A 1 159 ? -10.255 11.042 23.406 1.00 91.75 159 GLU A CA 1
ATOM 1240 C C . GLU A 1 159 ? -11.656 10.853 24.003 1.00 91.75 159 GLU A C 1
ATOM 1242 O O . GLU A 1 159 ? -11.873 11.111 25.186 1.00 91.75 159 GLU A O 1
ATOM 1247 N N . CYS A 1 160 ? -12.604 10.349 23.204 1.00 91.06 160 CYS A N 1
ATOM 1248 C CA . CYS A 1 160 ? -13.959 10.039 23.671 1.00 91.06 160 CYS A CA 1
ATOM 1249 C C . CYS A 1 160 ? -13.932 8.973 24.772 1.00 91.06 160 CYS A C 1
ATOM 1251 O O . CYS A 1 160 ? -14.581 9.106 25.809 1.00 91.06 160 CYS A O 1
ATOM 1253 N N . ILE A 1 161 ? -13.142 7.920 24.556 1.00 92.69 161 ILE A N 1
ATOM 1254 C CA . ILE A 1 161 ? -12.990 6.825 25.509 1.00 92.69 161 ILE A CA 1
ATOM 1255 C C . ILE A 1 161 ? -12.298 7.298 26.787 1.00 92.69 161 ILE A C 1
ATOM 1257 O O . ILE A 1 161 ? -12.787 6.974 27.864 1.00 92.69 161 ILE A O 1
ATOM 1261 N N . ALA A 1 162 ? -11.229 8.090 26.692 1.00 92.06 162 ALA A N 1
ATOM 1262 C CA . ALA A 1 162 ? -10.546 8.651 27.856 1.00 92.06 162 ALA A CA 1
ATOM 1263 C C . ALA A 1 162 ? -11.475 9.566 28.676 1.00 92.06 162 ALA A C 1
ATOM 1265 O O . ALA A 1 162 ? -11.551 9.453 29.897 1.00 92.06 162 ALA A O 1
ATOM 1266 N N . SER A 1 163 ? -12.277 10.405 28.009 1.00 90.88 163 SER A N 1
ATOM 1267 C CA . SER A 1 163 ? -13.265 11.266 28.676 1.00 90.88 163 SER A CA 1
ATOM 1268 C C . SER A 1 163 ? -14.358 10.474 29.405 1.00 90.88 163 SER A C 1
ATOM 1270 O O . SER A 1 163 ? -14.901 10.939 30.415 1.00 90.88 163 SER A O 1
ATOM 1272 N N . TYR A 1 164 ? -14.712 9.290 28.901 1.00 90.75 164 TYR A N 1
ATOM 1273 C CA . TYR A 1 164 ? -15.759 8.454 29.483 1.00 90.75 164 TYR A CA 1
ATOM 1274 C C . TYR A 1 164 ? -15.230 7.492 30.555 1.00 90.75 164 TYR A C 1
ATOM 1276 O O . TYR A 1 164 ? -15.764 7.466 31.661 1.00 90.75 164 TYR A O 1
ATOM 1284 N N . LEU A 1 165 ? -14.193 6.713 30.247 1.00 91.88 165 LEU A N 1
ATOM 1285 C CA . LEU A 1 165 ? -13.664 5.635 31.089 1.00 91.88 165 LEU A CA 1
ATOM 1286 C C . LEU A 1 165 ? -12.461 6.031 31.954 1.00 91.88 165 LEU A C 1
ATOM 1288 O O . LEU A 1 165 ? -12.050 5.223 32.784 1.00 91.88 165 LEU A O 1
ATOM 1292 N N . GLY A 1 166 ? -11.914 7.233 31.761 1.00 88.19 166 GLY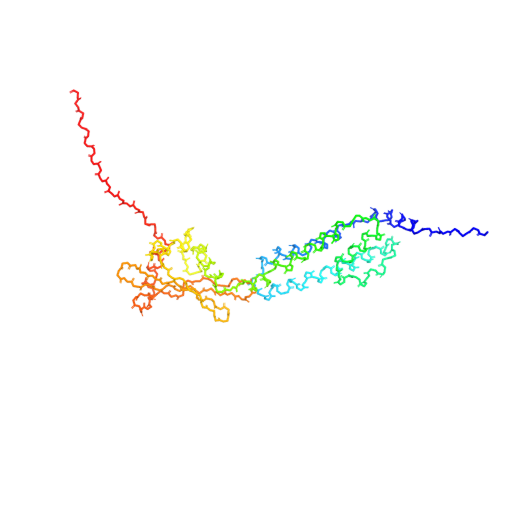 A N 1
ATOM 1293 C CA . GLY A 1 166 ? -10.664 7.679 32.373 1.00 88.19 166 GLY A CA 1
ATOM 1294 C C . GLY A 1 166 ? -9.436 7.401 31.500 1.00 88.19 166 GLY A C 1
ATOM 1295 O O . GLY A 1 166 ? -9.450 6.544 30.613 1.00 88.19 166 GLY A O 1
ATOM 1296 N N . ASP A 1 167 ? -8.353 8.135 31.770 1.00 86.88 167 ASP A N 1
ATOM 1297 C CA . ASP A 1 167 ? -7.063 7.991 31.075 1.00 86.88 167 ASP A CA 1
ATOM 1298 C C . ASP A 1 167 ? -6.374 6.640 31.356 1.00 86.88 167 ASP A C 1
ATOM 1300 O O . ASP A 1 167 ? -5.449 6.249 30.646 1.00 86.88 167 ASP A O 1
ATOM 1304 N N . ASP A 1 168 ? -6.816 5.916 32.387 1.00 87.75 168 ASP A N 1
ATOM 1305 C CA . ASP A 1 168 ? -6.326 4.598 32.794 1.00 87.75 168 ASP A CA 1
ATOM 1306 C C . ASP A 1 168 ? -7.020 3.432 32.067 1.00 87.75 168 ASP A C 1
ATOM 1308 O O . ASP A 1 168 ? -6.779 2.270 32.397 1.00 87.75 168 ASP A O 1
ATOM 1312 N N . ALA A 1 169 ? -7.862 3.719 31.069 1.00 91.06 169 ALA A N 1
ATOM 1313 C CA . ALA A 1 169 ? -8.524 2.694 30.275 1.00 91.06 169 ALA A CA 1
ATOM 1314 C C . ALA A 1 169 ? -7.509 1.774 29.565 1.00 91.06 169 ALA A C 1
ATOM 1316 O O . ALA A 1 169 ? -6.634 2.215 28.816 1.00 91.06 169 ALA A O 1
ATOM 1317 N N . GLU A 1 170 ? -7.653 0.466 29.769 1.00 94.31 170 GLU A N 1
ATOM 1318 C CA . GLU A 1 170 ? -6.746 -0.555 29.248 1.00 94.31 170 GLU A CA 1
ATOM 1319 C C . GLU A 1 170 ? -7.180 -0.997 27.852 1.00 94.31 170 GLU A C 1
ATOM 1321 O O . GLU A 1 170 ? -8.289 -1.508 27.672 1.00 94.31 170 GLU A O 1
ATOM 1326 N N . TRP A 1 171 ? -6.290 -0.844 26.871 1.00 95.94 171 TRP A N 1
ATOM 1327 C CA . TRP A 1 171 ? -6.512 -1.266 25.491 1.00 95.94 171 TRP A CA 1
ATOM 1328 C C . TRP A 1 171 ? -5.775 -2.567 25.186 1.00 95.94 171 TRP A C 1
ATOM 1330 O O . TRP A 1 171 ? -4.608 -2.726 25.535 1.00 95.94 171 TRP A O 1
ATOM 1340 N N . ASP A 1 172 ? -6.447 -3.470 24.485 1.00 95.44 172 ASP A N 1
ATOM 1341 C CA . ASP A 1 172 ? -5.896 -4.737 24.012 1.00 95.44 172 ASP A CA 1
ATOM 1342 C C . ASP A 1 172 ? -6.422 -5.045 22.605 1.00 95.44 172 ASP A C 1
ATOM 1344 O O . ASP A 1 172 ? -7.471 -4.543 22.196 1.00 95.44 172 ASP A O 1
ATOM 1348 N N . CYS A 1 173 ? -5.714 -5.878 21.849 1.00 95.19 173 CYS A N 1
ATOM 1349 C CA . CYS A 1 173 ? -6.115 -6.258 20.502 1.00 95.19 173 CYS A CA 1
ATOM 1350 C C . CYS A 1 173 ? -5.841 -7.734 20.241 1.00 95.19 173 CYS A C 1
ATOM 1352 O O . CYS A 1 173 ? -4.725 -8.231 20.375 1.00 95.19 173 CYS A O 1
ATOM 1354 N N . THR A 1 174 ? -6.881 -8.435 19.800 1.00 93.31 174 THR A N 1
ATOM 1355 C CA . THR A 1 174 ? -6.792 -9.838 19.395 1.00 93.31 174 THR A CA 1
ATOM 1356 C C . THR A 1 174 ? -7.009 -9.964 17.896 1.00 93.31 174 THR A C 1
ATOM 1358 O O . THR A 1 174 ? -7.820 -9.247 17.310 1.00 93.31 174 THR A O 1
ATOM 1361 N N . LYS A 1 175 ? -6.281 -10.885 17.259 1.00 91.44 175 LYS A N 1
ATOM 1362 C CA . LYS A 1 175 ? -6.386 -11.156 15.824 1.00 91.44 175 LYS A CA 1
ATOM 1363 C C . LYS A 1 175 ? -6.912 -12.565 15.587 1.00 91.44 175 LYS A C 1
ATOM 1365 O O . LYS A 1 175 ? -6.317 -13.530 16.060 1.00 91.44 175 LYS A O 1
ATOM 1370 N N . ASP A 1 176 ? -7.958 -12.668 14.778 1.00 90.12 176 ASP A N 1
ATOM 1371 C CA . ASP A 1 176 ? -8.481 -13.921 14.239 1.00 90.12 176 ASP A CA 1
ATOM 1372 C C . ASP A 1 176 ? -8.649 -13.803 12.717 1.00 90.12 176 ASP A C 1
ATOM 1374 O O . ASP A 1 176 ? -9.546 -13.129 12.206 1.00 90.12 176 ASP A O 1
ATOM 1378 N N . GLY A 1 177 ? -7.726 -14.409 11.966 1.00 86.94 177 GLY A N 1
ATOM 1379 C CA . GLY A 1 177 ? -7.669 -14.276 10.510 1.00 86.94 177 GLY A CA 1
ATOM 1380 C C . GLY A 1 177 ? -7.538 -12.814 10.058 1.00 86.94 177 GLY A C 1
ATOM 1381 O O . GLY A 1 177 ? -6.513 -12.172 10.296 1.00 86.94 177 GLY A O 1
ATOM 1382 N N . HIS A 1 178 ? -8.574 -12.308 9.384 1.00 88.44 178 HIS A N 1
ATOM 1383 C CA . HIS A 1 178 ? -8.680 -10.920 8.909 1.00 88.44 178 HIS A CA 1
ATOM 1384 C C . HIS A 1 178 ? -9.353 -9.974 9.911 1.00 88.44 178 HIS A C 1
ATOM 1386 O O . HIS A 1 178 ? -9.456 -8.775 9.654 1.00 88.44 178 HIS A O 1
ATOM 1392 N N . ASN A 1 179 ? -9.827 -10.501 11.037 1.00 92.12 179 ASN A N 1
ATOM 1393 C CA . ASN A 1 179 ? -10.552 -9.744 12.039 1.00 92.12 179 ASN A CA 1
ATOM 1394 C C . ASN A 1 179 ? -9.602 -9.352 13.165 1.00 92.12 179 ASN A C 1
ATOM 1396 O O . ASN A 1 179 ? -8.990 -10.206 13.803 1.00 92.12 179 ASN A O 1
ATOM 1400 N N . TYR A 1 180 ? -9.516 -8.057 13.426 1.00 93.38 180 TYR A N 1
ATOM 1401 C CA . TYR A 1 180 ? -8.878 -7.499 14.604 1.00 93.38 180 TYR A CA 1
ATOM 1402 C C . TYR A 1 180 ? -9.982 -7.027 15.545 1.00 93.38 180 TYR A C 1
ATOM 1404 O O . TYR A 1 180 ? -10.833 -6.225 15.158 1.00 93.38 180 TYR A O 1
ATOM 1412 N N . THR A 1 181 ? -9.989 -7.549 16.766 1.00 95.62 181 THR A N 1
ATOM 1413 C CA . THR A 1 181 ? -10.908 -7.117 17.818 1.00 95.62 181 THR A CA 1
ATOM 1414 C C . THR A 1 181 ? -10.121 -6.296 18.823 1.00 95.62 181 THR A C 1
ATOM 1416 O O . THR A 1 181 ? -9.416 -6.854 19.667 1.00 95.62 181 THR A O 1
ATOM 1419 N N . VAL A 1 182 ? -10.236 -4.975 18.709 1.00 96.19 182 VAL A N 1
ATOM 1420 C CA . VAL A 1 182 ? -9.655 -4.024 19.659 1.00 96.19 182 VAL A CA 1
ATOM 1421 C C . VAL A 1 182 ? -10.642 -3.858 20.801 1.00 96.19 182 VAL A C 1
ATOM 1423 O O . VAL A 1 182 ? -11.804 -3.543 20.574 1.00 96.19 182 VAL A O 1
ATOM 1426 N N . THR A 1 183 ? -10.204 -4.097 22.026 1.00 95.94 183 THR A N 1
ATOM 1427 C CA . THR A 1 183 ? -11.044 -4.020 23.217 1.00 95.94 183 THR A CA 1
ATOM 1428 C C . THR A 1 183 ? -10.470 -2.993 24.171 1.00 95.94 183 THR A C 1
ATOM 1430 O O . THR A 1 183 ? -9.273 -3.006 24.434 1.00 95.94 183 THR A O 1
ATOM 1433 N N . VAL A 1 184 ? -11.327 -2.135 24.717 1.00 96.25 184 VAL A N 1
ATOM 1434 C CA . VAL A 1 184 ? -10.963 -1.208 25.785 1.00 96.25 184 VAL A CA 1
ATOM 1435 C C . VAL A 1 184 ? -11.774 -1.490 27.039 1.00 96.25 184 VAL A C 1
ATOM 1437 O O . VAL A 1 184 ? -12.989 -1.687 26.971 1.00 96.25 184 VAL A O 1
ATOM 1440 N N . LYS A 1 185 ? -11.096 -1.543 28.184 1.00 95.62 185 LYS A N 1
ATOM 1441 C CA . LYS A 1 185 ? -11.686 -1.796 29.499 1.00 95.62 185 LYS A CA 1
ATOM 1442 C C . LYS A 1 185 ? -11.444 -0.609 30.411 1.00 95.62 185 LYS A C 1
ATOM 1444 O O . LYS A 1 185 ? -10.342 -0.082 30.464 1.00 95.62 185 LYS A O 1
ATOM 1449 N N . GLY A 1 186 ? -12.458 -0.230 31.170 1.00 93.88 186 GLY A N 1
ATOM 1450 C CA . GLY A 1 186 ? -12.337 0.853 32.137 1.00 93.88 186 GLY A CA 1
ATOM 1451 C C . GLY A 1 186 ? -13.576 0.968 33.005 1.00 93.88 186 GLY A C 1
ATOM 1452 O O . GLY A 1 186 ? -14.482 0.127 32.938 1.00 93.88 186 GLY A O 1
ATOM 1453 N N . LYS A 1 187 ? -13.614 2.001 33.841 1.00 91.94 187 LYS A N 1
ATOM 1454 C CA . LYS A 1 187 ? -14.730 2.248 34.755 1.00 91.94 187 LYS A CA 1
ATOM 1455 C C . LYS A 1 187 ? -15.392 3.572 34.440 1.00 91.94 187 LYS A C 1
ATOM 1457 O O . LYS A 1 187 ? -14.721 4.564 34.202 1.00 91.94 187 LYS A O 1
ATOM 1462 N N . HIS A 1 188 ? -16.713 3.592 34.524 1.00 90.31 188 HIS A N 1
ATOM 1463 C CA . HIS A 1 188 ? -17.476 4.829 34.525 1.00 90.31 188 HIS A CA 1
ATOM 1464 C C . HIS A 1 188 ? -18.444 4.795 35.708 1.00 90.31 188 HIS A C 1
ATOM 1466 O O . HIS A 1 188 ? -19.331 3.940 35.783 1.00 90.31 188 HIS A O 1
ATOM 1472 N N . GLY A 1 189 ? -18.218 5.671 36.689 1.00 87.56 189 GLY A N 1
ATOM 1473 C CA . GLY A 1 189 ? -18.899 5.603 37.982 1.00 87.56 189 GLY A CA 1
ATOM 1474 C C . GLY A 1 189 ? -18.591 4.295 38.724 1.00 87.56 189 GLY A C 1
ATOM 1475 O O . GLY A 1 189 ? -17.431 3.950 38.946 1.00 87.56 189 GLY A O 1
ATOM 1476 N N . SER A 1 190 ? -19.631 3.559 39.120 1.00 88.25 190 SER A N 1
ATOM 1477 C CA . SER A 1 190 ? -19.505 2.243 39.769 1.00 88.25 190 SER A CA 1
ATOM 1478 C C . SER A 1 190 ? -19.406 1.070 38.791 1.00 88.25 190 SER A C 1
ATOM 1480 O O . SER A 1 190 ? -19.177 -0.064 39.219 1.00 88.25 190 SER A O 1
ATOM 1482 N N . ASP A 1 191 ? -19.612 1.320 37.499 1.00 92.00 191 ASP A N 1
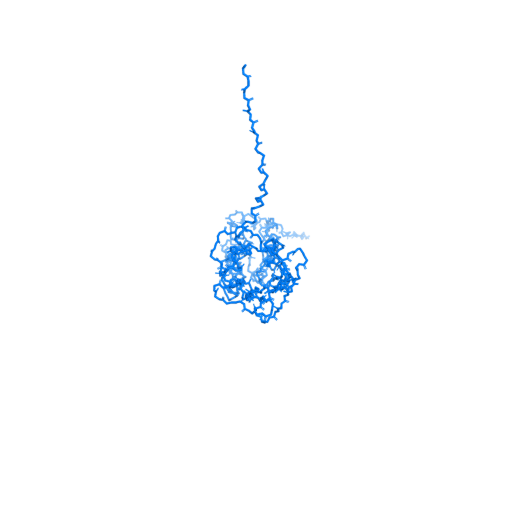ATOM 1483 C CA . ASP A 1 191 ? -19.798 0.279 36.498 1.00 92.00 191 ASP A CA 1
ATOM 1484 C C . ASP A 1 191 ? -18.500 0.001 35.737 1.00 92.00 191 ASP A C 1
ATOM 1486 O O . ASP A 1 191 ? -17.754 0.912 35.374 1.00 92.00 191 ASP A O 1
ATOM 1490 N N . ASN A 1 192 ? -18.234 -1.281 35.478 1.00 92.19 192 ASN A N 1
ATOM 1491 C CA . ASN A 1 192 ? -17.122 -1.699 34.629 1.00 92.19 192 ASN A CA 1
ATOM 1492 C C . ASN A 1 192 ? -17.618 -1.850 33.196 1.00 92.19 192 ASN A C 1
ATOM 1494 O O . ASN A 1 192 ? -18.577 -2.591 32.951 1.00 92.19 192 ASN A O 1
ATOM 1498 N N . TYR A 1 193 ? -16.922 -1.211 32.266 1.00 94.31 193 TYR A N 1
ATOM 1499 C CA . TYR A 1 193 ? -17.225 -1.270 30.848 1.00 94.31 193 TYR A CA 1
ATOM 1500 C C . TYR A 1 193 ? -16.138 -2.014 30.082 1.00 94.31 193 TYR A C 1
ATOM 1502 O O . TYR A 1 193 ? -14.954 -1.993 30.423 1.00 94.31 193 TYR A O 1
ATOM 1510 N N . THR A 1 194 ? -16.555 -2.700 29.027 1.00 95.12 194 THR A N 1
ATOM 1511 C CA . THR A 1 194 ? -15.674 -3.261 28.009 1.00 95.12 194 THR A CA 1
ATOM 1512 C C . THR A 1 194 ? -16.276 -2.948 26.652 1.00 95.12 194 THR A C 1
ATOM 1514 O O . THR A 1 194 ? -17.382 -3.392 26.362 1.00 95.12 194 THR A O 1
ATOM 1517 N N . ILE A 1 195 ? -15.580 -2.160 25.842 1.00 94.25 195 ILE A N 1
ATOM 1518 C CA . ILE A 1 195 ? -16.037 -1.751 24.513 1.00 94.25 195 ILE A CA 1
ATOM 1519 C C . ILE A 1 195 ? -15.149 -2.446 23.494 1.00 94.25 195 ILE A C 1
ATOM 1521 O O . ILE A 1 195 ? -13.925 -2.363 23.580 1.00 94.25 195 ILE A O 1
ATOM 1525 N N . SER A 1 196 ? -15.762 -3.134 22.540 1.00 94.81 196 SER A N 1
ATOM 1526 C CA . SER A 1 196 ? -15.057 -3.868 21.498 1.00 94.81 196 SER A CA 1
ATOM 1527 C C . SER A 1 196 ? -15.315 -3.241 20.136 1.00 94.81 196 SER A C 1
ATOM 1529 O O . SER A 1 196 ? -16.453 -2.975 19.749 1.00 94.81 196 SER A O 1
ATOM 1531 N N . PHE A 1 197 ? -14.238 -3.042 19.388 1.00 95.00 197 PHE A N 1
ATOM 1532 C CA . PHE A 1 197 ? -14.239 -2.604 18.006 1.00 95.00 197 PHE A CA 1
ATOM 1533 C C . PHE A 1 197 ? -13.774 -3.751 17.118 1.00 95.00 197 PHE A C 1
ATOM 1535 O O . PHE A 1 197 ? -12.713 -4.335 17.338 1.00 95.00 197 PHE A O 1
ATOM 1542 N N . LEU A 1 198 ? -14.554 -4.046 16.085 1.00 94.25 198 LEU A N 1
ATOM 1543 C CA . LEU A 1 198 ? -14.181 -4.974 15.031 1.00 94.25 198 LEU A CA 1
ATOM 1544 C C . LEU A 1 198 ? -13.609 -4.192 13.851 1.00 94.25 198 LEU A C 1
ATOM 1546 O O . LEU A 1 198 ? -14.323 -3.411 13.217 1.00 94.25 198 LEU A O 1
ATOM 1550 N N . ILE A 1 199 ? -12.349 -4.467 13.531 1.00 93.31 199 ILE A N 1
ATOM 1551 C CA . ILE A 1 199 ? -11.662 -3.975 12.340 1.00 93.31 199 ILE A CA 1
ATOM 1552 C C . ILE A 1 199 ? -11.385 -5.165 11.423 1.00 93.31 199 ILE A C 1
ATOM 1554 O O . ILE A 1 199 ? -10.664 -6.092 11.787 1.00 93.31 199 ILE A O 1
ATOM 1558 N N . VAL A 1 200 ? -11.959 -5.151 10.222 1.00 90.69 200 VAL A N 1
ATOM 1559 C CA . VAL A 1 200 ? -11.713 -6.179 9.204 1.00 90.69 200 VAL A CA 1
ATOM 1560 C C . VAL A 1 200 ? -10.674 -5.652 8.226 1.00 90.69 200 VAL A C 1
ATOM 1562 O O . VAL A 1 200 ? -10.920 -4.668 7.526 1.00 90.69 200 VAL A O 1
ATOM 1565 N N . TYR A 1 201 ? -9.529 -6.324 8.160 1.00 89.00 201 TYR A N 1
ATOM 1566 C CA . TYR A 1 201 ? -8.403 -5.961 7.309 1.00 89.00 201 TYR A CA 1
ATOM 1567 C C . TYR A 1 201 ? -7.974 -7.158 6.451 1.00 89.00 201 TYR A C 1
ATOM 1569 O O . TYR A 1 201 ? -7.532 -8.191 6.962 1.00 89.00 201 TYR A O 1
ATOM 1577 N N . ASP A 1 202 ? -8.105 -7.035 5.128 1.00 84.75 202 ASP A N 1
ATOM 1578 C CA . ASP A 1 202 ? -7.897 -8.151 4.188 1.00 84.75 202 ASP A CA 1
ATOM 1579 C C . ASP A 1 202 ? -6.418 -8.405 3.833 1.00 84.75 202 ASP A C 1
ATOM 1581 O O . ASP A 1 202 ? -6.116 -9.221 2.964 1.00 84.75 202 ASP A O 1
ATOM 1585 N N . GLY A 1 203 ? -5.488 -7.735 4.521 1.00 82.88 203 GLY A N 1
ATOM 1586 C CA . GLY A 1 203 ? -4.060 -7.756 4.193 1.00 82.88 203 GLY A CA 1
ATOM 1587 C C . GLY A 1 203 ? -3.668 -6.745 3.110 1.00 82.88 203 GLY A C 1
ATOM 1588 O O . GLY A 1 203 ? -2.574 -6.816 2.551 1.00 82.88 203 GLY A O 1
ATOM 1589 N N . PHE A 1 204 ? -4.579 -5.834 2.770 1.00 84.75 204 PHE A N 1
ATOM 1590 C CA . PHE A 1 204 ? -4.342 -4.769 1.810 1.00 84.75 204 PHE A CA 1
ATOM 1591 C C . PHE A 1 204 ? -5.077 -3.487 2.214 1.00 84.75 204 PHE A C 1
ATOM 1593 O O . PHE A 1 204 ? -4.445 -2.448 2.393 1.00 84.75 204 PHE A O 1
ATOM 1600 N N . THR A 1 205 ? -6.390 -3.564 2.435 1.00 83.31 205 THR A N 1
ATOM 1601 C CA . THR A 1 205 ? -7.244 -2.420 2.773 1.00 83.31 205 THR A CA 1
ATOM 1602 C C . THR A 1 205 ? -8.223 -2.729 3.908 1.00 83.31 205 THR A C 1
ATOM 1604 O O . THR A 1 205 ? -8.559 -3.885 4.188 1.00 83.31 205 THR A O 1
ATOM 1607 N N . TYR A 1 206 ? -8.694 -1.676 4.578 1.00 85.00 206 TYR A N 1
ATOM 1608 C CA . TYR A 1 206 ? -9.748 -1.773 5.582 1.00 85.00 206 TYR A CA 1
ATOM 1609 C C . TYR A 1 206 ? -11.087 -2.046 4.902 1.00 85.00 206 TYR A C 1
ATOM 1611 O O . TYR A 1 206 ? -11.485 -1.367 3.958 1.00 85.00 206 TYR A O 1
ATOM 1619 N N . ARG A 1 207 ? -11.784 -3.073 5.381 1.00 85.81 207 ARG A N 1
ATOM 1620 C CA . ARG A 1 207 ? -13.064 -3.529 4.829 1.00 85.81 207 ARG A CA 1
ATOM 1621 C C . ARG A 1 207 ? -14.247 -3.142 5.700 1.00 85.81 207 ARG A C 1
ATOM 1623 O O . ARG A 1 207 ? -15.350 -3.022 5.177 1.00 85.81 207 ARG A O 1
ATOM 1630 N N . LYS A 1 208 ? -14.020 -3.034 7.007 1.00 89.56 208 LYS A N 1
ATOM 1631 C CA . LYS A 1 208 ? -15.038 -2.702 7.996 1.00 89.56 208 LYS A CA 1
ATOM 1632 C C . LYS A 1 208 ? -14.374 -2.165 9.254 1.00 89.56 208 LYS A C 1
ATOM 1634 O O . LYS A 1 208 ? -13.369 -2.735 9.683 1.00 89.56 208 LYS A O 1
ATOM 1639 N N . PHE A 1 209 ? -14.961 -1.145 9.859 1.00 92.38 209 PHE A N 1
ATOM 1640 C CA . PHE A 1 209 ? -14.596 -0.671 11.185 1.00 92.38 209 PHE A CA 1
ATOM 1641 C C . PHE A 1 209 ? -15.863 -0.317 11.959 1.00 92.38 209 PHE A C 1
ATOM 1643 O O . PHE A 1 209 ? -16.553 0.639 11.635 1.00 92.38 209 PHE A O 1
ATOM 1650 N N . THR A 1 210 ? -16.212 -1.114 12.966 1.00 92.81 210 THR A N 1
ATOM 1651 C CA . THR A 1 210 ? -17.468 -0.945 13.717 1.00 92.81 210 THR A CA 1
ATOM 1652 C C . THR A 1 210 ? -17.283 -1.216 15.192 1.00 92.81 210 THR A C 1
ATOM 1654 O O . THR A 1 210 ? -16.490 -2.081 15.557 1.00 92.81 210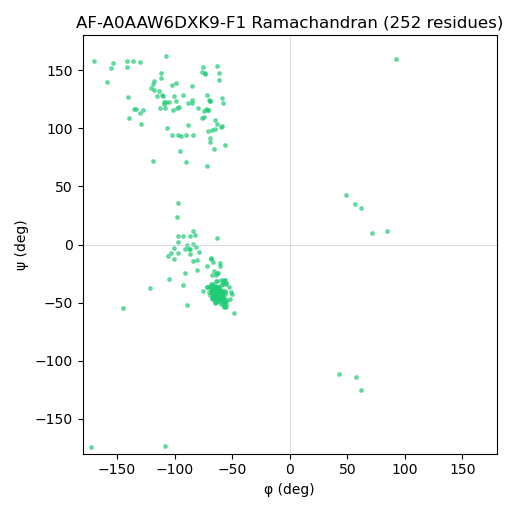 THR A O 1
ATOM 1657 N N . ILE A 1 211 ? -18.109 -0.593 16.027 1.00 91.50 211 ILE A N 1
ATOM 1658 C CA . ILE A 1 211 ? -18.289 -1.032 17.415 1.00 91.50 211 ILE A CA 1
ATOM 1659 C C . ILE A 1 211 ? -19.060 -2.357 17.377 1.00 91.50 211 ILE A C 1
ATOM 1661 O O . ILE A 1 211 ? -20.185 -2.391 16.878 1.00 91.50 211 ILE A O 1
ATOM 1665 N N . SER A 1 212 ? -18.446 -3.448 17.830 1.00 92.00 212 SER A N 1
ATOM 1666 C CA . SER A 1 212 ? -19.029 -4.792 17.772 1.00 92.00 212 SER A CA 1
ATOM 1667 C C . SER A 1 212 ? -19.798 -5.171 19.031 1.00 92.00 212 SER A C 1
ATOM 1669 O O . SER A 1 212 ? -20.796 -5.880 18.920 1.00 92.00 212 SER A O 1
ATOM 1671 N N . ASP A 1 213 ? -19.345 -4.722 20.203 1.00 92.06 213 ASP A N 1
ATOM 1672 C CA . ASP A 1 213 ? -19.981 -5.035 21.482 1.00 92.06 213 ASP A CA 1
ATOM 1673 C C . ASP A 1 213 ? -19.670 -3.964 22.536 1.00 92.06 213 ASP A C 1
ATOM 1675 O O . ASP A 1 213 ? -18.618 -3.321 22.503 1.00 92.06 213 ASP A O 1
ATOM 1679 N N . VAL A 1 214 ? -20.589 -3.794 23.484 1.00 92.56 214 VAL A N 1
ATOM 1680 C CA . VAL A 1 214 ? -20.390 -2.998 24.698 1.00 92.56 214 VAL A CA 1
ATOM 1681 C C . VAL A 1 214 ? -20.906 -3.822 25.866 1.00 92.56 214 VAL A C 1
ATOM 1683 O O . VAL A 1 214 ? -22.091 -4.131 25.949 1.00 92.56 214 VAL A O 1
ATOM 1686 N N . ILE A 1 215 ? -20.016 -4.175 26.785 1.00 92.94 215 ILE A N 1
ATOM 1687 C CA . ILE A 1 215 ? -20.326 -4.974 27.964 1.00 92.94 215 ILE A CA 1
ATOM 1688 C C . ILE A 1 215 ? -20.292 -4.065 29.185 1.00 92.94 215 ILE A C 1
ATOM 1690 O O . ILE A 1 215 ? -19.257 -3.482 29.499 1.00 92.94 215 ILE A O 1
ATOM 1694 N N . LYS A 1 216 ? -21.404 -4.008 29.914 1.00 93.44 216 LYS A N 1
ATOM 1695 C CA . LYS A 1 216 ? -21.537 -3.321 31.197 1.00 93.44 216 LYS A CA 1
ATOM 1696 C C . LYS A 1 216 ? -21.680 -4.357 32.307 1.00 93.44 216 LYS A C 1
ATOM 1698 O O . LYS A 1 216 ? -22.588 -5.181 32.275 1.00 93.44 216 LYS A O 1
ATOM 1703 N N . ASN A 1 217 ? -20.779 -4.361 33.289 1.00 91.69 217 ASN A N 1
ATOM 1704 C CA . ASN A 1 217 ? -20.799 -5.296 34.425 1.00 91.69 217 ASN A CA 1
ATOM 1705 C C . ASN A 1 217 ? -20.971 -6.778 34.017 1.00 91.69 217 ASN A C 1
ATOM 1707 O O . ASN A 1 217 ? -21.703 -7.529 34.660 1.00 91.69 217 ASN A O 1
ATOM 1711 N N . LYS A 1 218 ? -20.258 -7.208 32.962 1.00 87.69 218 LYS A N 1
ATOM 1712 C CA . LYS A 1 218 ? -20.310 -8.561 32.358 1.00 87.69 218 LYS A CA 1
ATOM 1713 C C . LYS A 1 218 ? -21.594 -8.896 31.584 1.00 87.69 218 LYS A C 1
ATOM 1715 O O . LYS A 1 218 ? -21.765 -10.046 31.187 1.00 87.69 218 LYS A O 1
ATOM 1720 N N . VAL A 1 219 ? -22.464 -7.921 31.335 1.00 90.06 219 VAL A N 1
ATOM 1721 C CA . VAL A 1 219 ? -23.661 -8.070 30.499 1.00 90.06 219 VAL A CA 1
ATOM 1722 C C . VAL A 1 219 ? -23.461 -7.292 29.199 1.00 90.06 219 VAL A C 1
ATOM 1724 O O . VAL A 1 219 ? -23.186 -6.097 29.238 1.00 90.06 219 VAL A O 1
ATOM 1727 N N . SER A 1 220 ? -23.561 -7.974 28.055 1.00 91.25 220 SER A N 1
ATOM 1728 C CA . SER A 1 220 ? -23.534 -7.335 26.729 1.00 91.25 220 SER A CA 1
ATOM 1729 C C . SER A 1 220 ? -24.823 -6.541 26.526 1.00 91.25 220 SER A C 1
ATOM 1731 O O . SER A 1 220 ? -25.922 -7.084 26.674 1.00 91.25 220 SER A O 1
ATOM 1733 N N . LEU A 1 221 ? -24.675 -5.254 26.227 1.00 90.69 221 LEU A N 1
ATOM 1734 C CA . LEU A 1 221 ? -25.776 -4.348 25.933 1.00 90.69 221 LEU A CA 1
ATOM 1735 C C . LEU A 1 221 ? -26.333 -4.643 24.539 1.00 90.69 221 LEU A C 1
ATOM 1737 O O . LEU A 1 221 ? -25.605 -5.040 23.627 1.00 90.69 221 LEU A O 1
ATOM 1741 N N . ARG A 1 222 ? -27.639 -4.443 24.360 1.00 89.44 222 ARG A N 1
ATOM 1742 C CA . A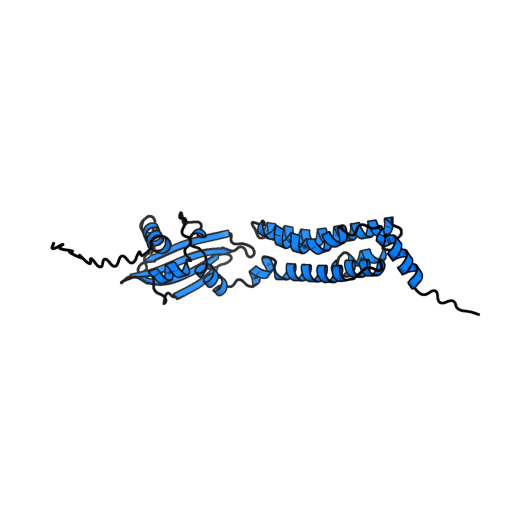RG A 1 222 ? -28.337 -4.712 23.094 1.00 89.44 222 ARG A CA 1
ATOM 1743 C C . ARG A 1 222 ? -29.176 -3.513 22.676 1.00 89.44 222 ARG A C 1
ATOM 1745 O O . ARG A 1 222 ? -29.542 -2.694 23.516 1.00 89.44 222 ARG A O 1
ATOM 1752 N N . ASP A 1 223 ? -29.451 -3.440 21.377 1.00 85.50 223 ASP A N 1
ATOM 1753 C CA . ASP A 1 223 ? -30.392 -2.516 20.741 1.00 85.50 223 ASP A CA 1
ATOM 1754 C C . ASP A 1 223 ? -30.312 -1.076 21.289 1.00 85.50 223 ASP A C 1
ATOM 1756 O O . ASP A 1 223 ? -29.310 -0.383 21.082 1.00 85.50 223 ASP A O 1
ATOM 1760 N N . ASP A 1 224 ? -31.346 -0.632 22.003 1.00 85.50 224 ASP A N 1
ATOM 1761 C CA . ASP A 1 224 ? -31.477 0.740 22.493 1.00 85.50 224 ASP A CA 1
ATOM 1762 C C . ASP A 1 224 ? -30.435 1.091 23.564 1.00 85.50 224 ASP A C 1
ATOM 1764 O O . ASP A 1 224 ? -29.884 2.192 23.541 1.00 85.50 224 ASP A O 1
ATOM 1768 N N . GLU A 1 225 ? -30.109 0.160 24.467 1.00 85.69 225 GLU A N 1
ATOM 1769 C CA . GLU A 1 225 ? -29.102 0.385 25.515 1.00 85.69 225 GLU A CA 1
ATOM 1770 C C . GLU A 1 225 ? -27.702 0.513 24.914 1.00 85.69 225 GLU A C 1
ATOM 1772 O O . GLU A 1 225 ? -26.932 1.397 25.293 1.00 85.69 225 GLU A O 1
ATOM 1777 N N . PHE A 1 226 ? -27.393 -0.334 23.928 1.00 86.88 226 PHE A N 1
ATOM 1778 C CA . PHE A 1 226 ? -26.152 -0.238 23.167 1.00 86.88 226 PHE A CA 1
ATOM 1779 C C . PHE A 1 226 ? -26.060 1.119 22.460 1.00 86.88 226 PHE A C 1
ATOM 1781 O O . PHE A 1 226 ? -25.064 1.831 22.596 1.00 86.88 226 PHE A O 1
ATOM 1788 N N . SER A 1 227 ? -27.119 1.519 21.745 1.00 84.75 227 SER A N 1
ATOM 1789 C CA . SER A 1 227 ? -27.122 2.793 21.024 1.00 84.75 227 SER A CA 1
ATOM 1790 C C . SER A 1 227 ? -27.031 4.000 21.956 1.00 84.75 227 SER A C 1
ATOM 1792 O O . SER A 1 227 ? -26.418 4.993 21.562 1.00 84.75 227 SER A O 1
ATOM 1794 N N . ALA A 1 228 ? -27.650 3.951 23.137 1.00 86.00 228 ALA A N 1
ATOM 1795 C CA . ALA A 1 228 ? -27.613 5.038 24.109 1.00 86.00 228 ALA A CA 1
ATOM 1796 C C . ALA A 1 228 ? -26.189 5.260 24.629 1.00 86.00 228 ALA A C 1
ATOM 1798 O O . ALA A 1 228 ? -25.679 6.375 24.534 1.00 86.00 228 ALA A O 1
ATOM 1799 N N . VAL A 1 229 ? -25.511 4.191 25.061 1.00 86.75 229 VAL A N 1
ATOM 1800 C CA . VAL A 1 229 ? -24.128 4.278 25.557 1.00 86.75 229 VAL A CA 1
ATOM 1801 C C . VAL A 1 229 ? -23.171 4.728 24.453 1.00 86.75 229 VAL A C 1
ATOM 1803 O O . VAL A 1 229 ? -22.329 5.591 24.678 1.00 86.75 229 VAL A O 1
ATOM 1806 N N . CYS A 1 230 ? -23.311 4.226 23.222 1.00 87.12 230 CYS A N 1
ATOM 1807 C CA . CYS A 1 230 ? -22.482 4.713 22.116 1.00 87.12 230 CYS A CA 1
ATOM 1808 C C . CYS A 1 230 ? -22.707 6.208 21.826 1.00 87.12 230 CYS A C 1
ATOM 1810 O O . CYS A 1 230 ? -21.756 6.917 21.500 1.00 87.12 230 CYS A O 1
ATOM 1812 N N . LYS A 1 231 ? -23.940 6.716 21.944 1.00 85.69 231 LYS A N 1
ATOM 1813 C CA . LYS A 1 231 ? -24.208 8.152 21.769 1.00 85.69 231 LYS A CA 1
ATOM 1814 C C . LYS A 1 231 ? -23.576 8.988 22.876 1.00 85.69 231 LYS A C 1
ATOM 1816 O O . LYS A 1 231 ? -22.936 9.986 22.552 1.00 85.69 231 LYS A O 1
ATOM 1821 N N . GLU A 1 232 ? -23.709 8.552 24.124 1.00 87.62 232 GLU A N 1
ATOM 1822 C CA . GLU A 1 232 ? -23.102 9.195 25.294 1.00 87.62 232 GLU A CA 1
ATOM 1823 C C . GLU A 1 232 ? -21.579 9.306 25.132 1.00 87.62 232 GLU A C 1
ATOM 1825 O O . GLU A 1 232 ? -21.013 10.388 25.246 1.00 87.62 232 GLU A O 1
ATOM 1830 N N . ILE A 1 233 ? -20.914 8.212 24.748 1.00 86.69 233 ILE A N 1
ATOM 1831 C CA . ILE A 1 233 ? -19.452 8.187 24.597 1.00 86.69 233 ILE A CA 1
ATOM 1832 C C . ILE A 1 233 ? -18.985 9.059 23.426 1.00 86.69 233 ILE A C 1
ATOM 1834 O O . ILE A 1 233 ? -18.018 9.806 23.553 1.00 86.69 233 ILE A O 1
ATOM 1838 N N . PHE A 1 234 ? -19.624 8.937 22.259 1.00 85.12 234 PHE A N 1
ATOM 1839 C CA . PHE A 1 234 ? -19.051 9.432 21.001 1.00 85.12 234 PHE A CA 1
ATOM 1840 C C . PHE A 1 234 ? -19.690 10.719 20.458 1.00 85.12 234 PHE A C 1
ATOM 1842 O O . PHE A 1 234 ? -19.171 11.307 19.501 1.00 85.12 234 PHE A O 1
ATOM 1849 N N . THR A 1 235 ? -20.811 11.161 21.037 1.00 76.19 235 THR A N 1
ATOM 1850 C CA . THR A 1 235 ? -21.592 12.310 20.541 1.00 76.19 235 THR A CA 1
ATOM 1851 C C . THR A 1 235 ? -21.748 13.413 21.573 1.00 76.19 235 THR A C 1
ATOM 1853 O O . THR A 1 235 ? -21.710 14.578 21.189 1.00 76.19 235 THR A O 1
ATOM 1856 N N . GLU A 1 236 ? -21.922 13.091 22.856 1.00 66.06 236 GLU A N 1
ATOM 1857 C CA . GLU A 1 236 ? -22.170 14.129 23.855 1.00 66.06 236 GLU A CA 1
ATOM 1858 C C . GLU A 1 236 ? -20.913 14.979 24.076 1.00 66.06 236 GLU A C 1
ATOM 1860 O O . GLU A 1 236 ? -19.814 14.495 24.359 1.00 66.06 236 GLU A O 1
ATOM 1865 N N . ASP A 1 237 ? -21.058 16.287 23.878 1.00 55.38 237 ASP A N 1
ATOM 1866 C CA . ASP A 1 237 ? -20.160 17.248 24.491 1.00 55.38 237 ASP A CA 1
ATOM 1867 C C . ASP A 1 237 ? -20.516 17.270 25.971 1.00 55.38 237 ASP A C 1
ATOM 1869 O O . ASP A 1 237 ? -21.618 17.675 26.341 1.00 55.38 237 ASP A O 1
ATOM 1873 N N . LYS A 1 238 ? -19.578 16.865 26.831 1.00 51.34 238 LYS A N 1
ATOM 1874 C CA . LYS A 1 238 ? -19.597 17.341 28.210 1.00 51.34 238 LYS A CA 1
ATOM 1875 C C . LYS A 1 238 ? -19.336 18.843 28.139 1.00 51.34 238 LYS A C 1
ATOM 1877 O O . LYS A 1 238 ? -18.201 19.293 28.227 1.00 51.34 238 LYS A O 1
ATOM 1882 N N . SER A 1 239 ? -20.375 19.627 27.863 1.00 36.47 239 SER A N 1
ATOM 1883 C CA . SER A 1 239 ? -20.343 21.049 28.149 1.00 36.47 239 SER A CA 1
ATOM 1884 C C . SER A 1 239 ? -20.221 21.145 29.660 1.00 36.47 239 SER A C 1
ATOM 1886 O O . SER A 1 239 ? -21.208 20.903 30.360 1.00 36.47 239 SER A O 1
ATOM 1888 N N . ASP A 1 240 ? -19.020 21.448 30.148 1.00 38.56 240 ASP A N 1
ATOM 1889 C CA . ASP A 1 240 ? -18.795 21.919 31.510 1.00 38.56 240 ASP A CA 1
ATOM 1890 C C . ASP A 1 240 ? -19.656 23.171 31.706 1.00 38.56 240 ASP A C 1
ATOM 1892 O O . ASP A 1 240 ? -19.256 24.304 31.450 1.00 38.56 240 ASP A O 1
ATOM 1896 N N . THR A 1 241 ? -20.912 22.949 32.080 1.00 33.97 241 THR A N 1
ATOM 1897 C CA . THR A 1 241 ? -21.825 23.996 32.508 1.00 33.97 241 THR A CA 1
ATOM 1898 C C . THR A 1 241 ? -21.636 24.105 34.007 1.00 33.97 241 THR A C 1
ATOM 1900 O O . THR A 1 241 ? -22.493 23.696 34.786 1.00 33.97 241 THR A O 1
ATOM 1903 N N . ASP A 1 242 ? -20.483 24.637 34.412 1.00 32.72 242 ASP A N 1
ATOM 1904 C CA . ASP A 1 242 ? -20.336 25.195 35.748 1.00 32.72 242 ASP A CA 1
ATOM 1905 C C . ASP A 1 242 ? -21.188 26.465 35.793 1.00 32.72 242 ASP A C 1
ATOM 1907 O O . ASP A 1 242 ? -20.790 27.564 35.407 1.00 32.72 242 ASP A O 1
ATOM 1911 N N . SER A 1 243 ? -22.435 26.287 36.220 1.00 35.94 243 SER A N 1
ATOM 1912 C CA . SER A 1 243 ? -23.331 27.374 36.569 1.00 35.94 243 SER A CA 1
ATOM 1913 C C . SER A 1 243 ? -22.827 28.052 37.845 1.00 35.94 243 SER A C 1
ATOM 1915 O O . SER A 1 243 ? -23.257 27.717 38.950 1.00 35.94 243 SER A O 1
ATOM 1917 N N . SER A 1 244 ? -21.945 29.039 37.717 1.00 32.66 244 SER A N 1
ATOM 1918 C CA . SER A 1 244 ? -21.813 30.080 38.734 1.00 32.66 244 SER A CA 1
ATOM 1919 C C . SER A 1 244 ? -22.763 31.223 38.378 1.00 32.66 244 SER A C 1
ATOM 1921 O O . SER A 1 244 ? -22.438 32.108 37.587 1.00 32.66 244 SER A O 1
ATOM 1923 N N . ASN A 1 245 ? -23.963 31.177 38.958 1.00 35.88 245 ASN A N 1
ATOM 1924 C CA . ASN A 1 245 ? -24.822 32.346 39.112 1.00 35.88 245 ASN A CA 1
ATOM 1925 C C . ASN A 1 245 ? -24.066 33.407 39.931 1.00 35.88 245 ASN A C 1
ATOM 1927 O O . ASN A 1 245 ? -24.015 33.313 41.155 1.00 35.88 245 ASN A O 1
ATOM 1931 N N . GLU A 1 246 ? -23.516 34.426 39.275 1.00 32.31 246 GLU A N 1
ATOM 1932 C CA . GLU A 1 246 ? -23.278 35.721 39.912 1.00 32.31 246 GLU A CA 1
ATOM 1933 C C . GLU A 1 246 ? -24.439 36.655 39.551 1.00 32.31 246 GLU A C 1
ATOM 1935 O O . GLU A 1 246 ? -24.461 37.313 38.510 1.00 32.31 246 GLU A O 1
ATOM 1940 N N . GLU A 1 247 ? -25.440 36.695 40.433 1.00 34.38 247 GLU A N 1
ATOM 1941 C CA . GLU A 1 247 ? -26.356 37.829 40.535 1.00 34.38 247 GLU A CA 1
ATOM 1942 C C . GLU A 1 247 ? -25.533 39.081 40.877 1.00 34.38 247 GLU A C 1
ATOM 1944 O O . GLU A 1 247 ? -25.167 39.299 42.031 1.00 34.38 247 GLU A O 1
ATOM 1949 N N . SER A 1 248 ? -25.248 39.931 39.886 1.00 33.34 248 SER A N 1
ATOM 1950 C CA . SER A 1 248 ? -24.842 41.313 40.154 1.00 33.34 248 SER A CA 1
ATOM 1951 C C . SER A 1 248 ? -26.070 42.221 40.098 1.00 33.34 248 SER A C 1
ATOM 1953 O O . SER A 1 248 ? -26.515 42.710 39.061 1.00 33.34 248 SER A O 1
ATOM 1955 N N . SER A 1 249 ? -26.660 42.424 41.272 1.00 37.50 249 SER A N 1
ATOM 1956 C CA . SER A 1 249 ? -27.596 43.505 41.550 1.00 37.50 249 SER A CA 1
ATOM 1957 C C . SER A 1 249 ? -26.865 44.845 41.443 1.00 37.50 249 SER A C 1
ATOM 1959 O O . SER A 1 249 ? -26.074 45.185 42.323 1.00 37.50 249 SER A O 1
ATOM 1961 N N . ASN A 1 250 ? -27.128 45.617 40.388 1.00 35.12 250 ASN A N 1
ATOM 1962 C CA . ASN A 1 250 ? -26.663 46.997 40.289 1.00 35.12 250 ASN A CA 1
ATOM 1963 C C . ASN A 1 250 ? -27.826 47.949 40.604 1.00 35.12 250 ASN A C 1
ATOM 1965 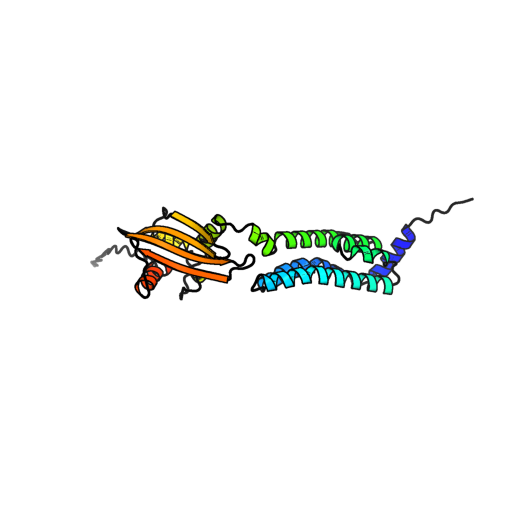O O . ASN A 1 250 ? -28.643 48.273 39.743 1.00 35.12 250 ASN A O 1
ATOM 1969 N N . SER A 1 251 ? -27.922 48.366 41.867 1.00 38.22 251 SER A N 1
ATOM 1970 C CA . SER A 1 251 ? -28.751 49.497 42.281 1.00 38.22 251 SER A CA 1
ATOM 1971 C C . SER A 1 251 ? -28.068 50.796 41.851 1.00 38.22 251 SER A C 1
ATOM 1973 O O . SER A 1 251 ? -27.041 51.176 42.413 1.00 38.22 251 SER A O 1
ATOM 1975 N N . GLN A 1 252 ? -28.648 51.473 40.861 1.00 37.81 252 GLN A N 1
ATOM 1976 C CA . GLN A 1 252 ? -28.348 52.866 40.542 1.00 37.81 252 GLN A CA 1
ATOM 1977 C C . GLN A 1 252 ? -28.880 53.773 41.660 1.00 37.81 252 GLN A C 1
ATOM 1979 O O . GLN A 1 252 ? -30.074 53.766 41.953 1.00 37.81 252 GLN A O 1
ATOM 1984 N N . THR A 1 253 ? -27.998 54.573 42.249 1.00 38.16 253 THR A N 1
ATOM 1985 C CA . THR A 1 253 ? -28.347 55.821 42.939 1.00 38.16 253 THR A CA 1
ATOM 1986 C C . THR A 1 253 ? -27.862 56.984 42.085 1.00 38.16 253 THR A C 1
ATOM 1988 O O . THR A 1 253 ? -26.659 57.098 41.842 1.00 38.16 253 THR A O 1
ATOM 1991 N N . GLU A 1 254 ? -28.813 57.804 41.634 1.00 33.59 254 GLU A N 1
ATOM 1992 C CA . GLU A 1 254 ? -28.638 59.252 41.450 1.00 33.59 254 GLU A CA 1
ATOM 1993 C C . GLU A 1 254 ? -28.756 59.965 42.803 1.00 33.59 254 GLU A C 1
ATOM 1995 O O . GLU A 1 254 ? -29.525 59.469 43.664 1.00 33.59 254 GLU A O 1
#

Sequence (254 aa):
MDITINMPQTENNSNSAKALSLNNGLIWFICFVPLIGLFLENYANSATAGAVLWILVPLFMIGCSVADCKQLIKHDIAATHLYKWVWLTPVYVYKREKLCGRELYKAIMCGFFIIAALFMNGFTQSIKIDADYMTVSAQNSYVQSLDNFSGSSSKIIGECIASYLGDDAEWDCTKDGHNYTVTVKGKHGSDNYTISFLIVYDGFTYRKFTISDVIKNKVSLRDDEFSAVCKEIFTEDKSDTDSSNEESSNSQTE

Radius of gyration: 31.29 Å; Cα contacts (8 Å, |Δi|>4): 324; chains: 1; bounding box: 83×74×84 Å